Protein AF-A0A0K0D6Q8-F1 (afdb_monomer)

Structure (mmCIF, N/CA/C/O backbone):
data_AF-A0A0K0D6Q8-F1
#
_entry.id   AF-A0A0K0D6Q8-F1
#
loop_
_atom_site.group_PDB
_atom_site.id
_atom_site.type_symbol
_atom_site.label_a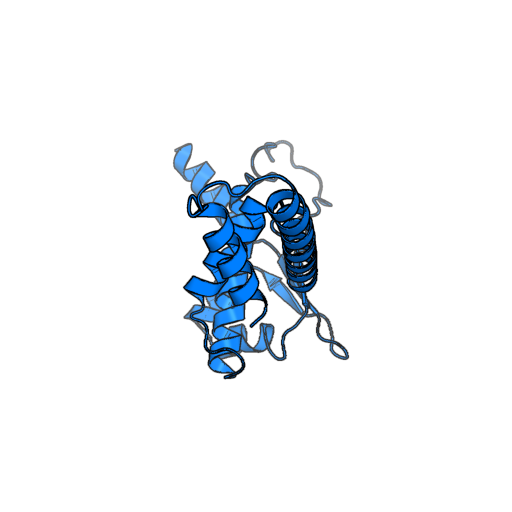tom_id
_atom_site.label_alt_id
_atom_site.label_comp_id
_atom_site.label_asym_id
_atom_site.label_entity_id
_atom_site.label_seq_id
_atom_site.pdbx_PDB_ins_code
_atom_site.Cartn_x
_atom_site.Cartn_y
_atom_site.Cartn_z
_atom_site.occupancy
_atom_site.B_iso_or_equiv
_atom_site.auth_seq_id
_atom_site.auth_comp_id
_atom_site.auth_asym_id
_atom_site.auth_atom_id
_atom_site.pdbx_PDB_model_num
ATOM 1 N N . MET A 1 1 ? 25.517 21.368 -3.809 1.00 58.38 1 MET A N 1
ATOM 2 C CA . MET A 1 1 ? 26.027 20.006 -4.093 1.00 58.38 1 MET A CA 1
ATOM 3 C C . MET A 1 1 ? 25.440 18.955 -3.154 1.00 58.38 1 MET A C 1
ATOM 5 O O . MET A 1 1 ? 24.816 18.036 -3.658 1.00 58.38 1 MET A O 1
ATOM 9 N N . LEU A 1 2 ? 25.536 19.117 -1.826 1.00 55.34 2 LEU A N 1
ATOM 10 C CA . LEU A 1 2 ? 25.027 18.148 -0.837 1.00 55.34 2 LEU A CA 1
ATOM 11 C C . LEU A 1 2 ? 23.535 17.788 -1.015 1.00 55.34 2 LEU A C 1
ATOM 13 O O . LEU A 1 2 ? 23.192 16.614 -1.070 1.00 55.34 2 LEU A O 1
ATOM 17 N N . MET A 1 3 ? 22.665 18.785 -1.216 1.00 50.84 3 MET A N 1
ATOM 18 C CA . MET A 1 3 ? 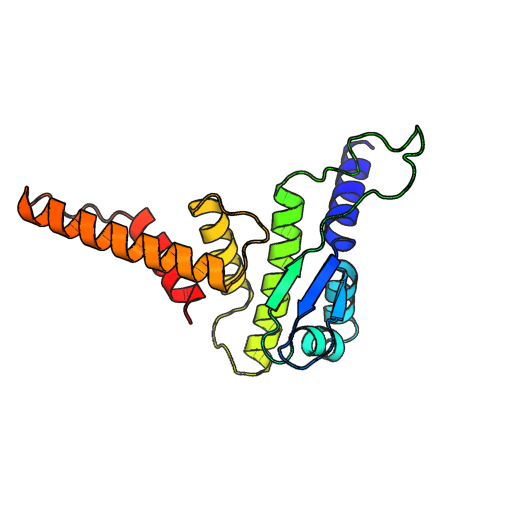21.232 18.555 -1.477 1.00 50.84 3 MET A CA 1
ATOM 19 C C . MET A 1 3 ? 20.970 17.735 -2.748 1.00 50.84 3 MET A C 1
ATOM 21 O O . MET A 1 3 ? 20.025 16.957 -2.788 1.00 50.84 3 MET A O 1
ATOM 25 N N . GLY A 1 4 ? 21.819 17.877 -3.771 1.00 51.31 4 GLY A N 1
ATOM 26 C CA . GLY A 1 4 ? 21.722 17.088 -4.999 1.00 51.31 4 GLY A CA 1
ATOM 27 C C . GLY A 1 4 ? 22.106 15.627 -4.770 1.00 51.31 4 GLY A C 1
ATOM 28 O O . GLY A 1 4 ? 21.408 14.739 -5.235 1.00 51.31 4 GLY A O 1
ATOM 29 N N . VAL A 1 5 ? 23.158 15.371 -3.987 1.00 59.53 5 VAL A N 1
ATOM 30 C CA . VAL A 1 5 ? 23.586 14.006 -3.632 1.00 59.53 5 VAL A CA 1
ATOM 31 C C . VAL A 1 5 ? 22.531 13.305 -2.772 1.00 59.53 5 VAL A C 1
ATOM 33 O O . VAL A 1 5 ? 22.208 12.151 -3.031 1.00 59.53 5 VAL A O 1
ATOM 36 N N . ILE A 1 6 ? 21.927 14.015 -1.814 1.00 59.38 6 ILE A N 1
ATOM 37 C CA . ILE A 1 6 ? 20.834 13.480 -0.985 1.00 59.38 6 ILE A CA 1
ATOM 38 C C . ILE A 1 6 ? 19.599 13.181 -1.849 1.00 59.38 6 ILE A C 1
ATOM 40 O O . ILE A 1 6 ? 19.010 12.107 -1.729 1.00 59.38 6 ILE A O 1
ATOM 44 N N . ALA A 1 7 ? 19.222 14.088 -2.757 1.00 61.94 7 ALA A N 1
ATOM 45 C CA . ALA A 1 7 ? 18.091 13.878 -3.662 1.00 61.94 7 ALA A CA 1
ATOM 46 C C . ALA A 1 7 ? 18.319 12.687 -4.612 1.00 61.94 7 ALA A C 1
ATOM 48 O O . ALA A 1 7 ? 17.421 11.872 -4.806 1.00 61.94 7 ALA A O 1
ATOM 49 N N . VAL A 1 8 ? 19.527 12.539 -5.162 1.00 68.31 8 VAL A N 1
ATOM 50 C CA . VAL A 1 8 ? 19.881 11.401 -6.024 1.00 68.31 8 VAL A CA 1
ATOM 51 C C . VAL A 1 8 ? 19.899 10.095 -5.227 1.00 68.31 8 VAL A C 1
ATOM 53 O O . VAL A 1 8 ? 19.274 9.130 -5.654 1.00 68.31 8 VAL A O 1
ATOM 56 N N . GLY A 1 9 ? 20.527 10.068 -4.047 1.00 66.56 9 GLY A N 1
ATOM 57 C CA . GLY A 1 9 ? 20.593 8.876 -3.193 1.00 66.56 9 GLY A CA 1
ATOM 58 C C . GLY A 1 9 ? 19.212 8.381 -2.758 1.00 66.56 9 GLY A C 1
ATOM 59 O O . GLY A 1 9 ? 18.889 7.207 -2.914 1.00 66.56 9 GLY A O 1
ATOM 60 N N . THR A 1 10 ? 18.350 9.294 -2.305 1.00 71.75 10 THR A N 1
ATOM 61 C CA . THR A 1 10 ? 16.960 8.977 -1.925 1.00 71.75 10 THR A CA 1
ATOM 62 C C . THR A 1 10 ? 16.119 8.505 -3.109 1.00 71.75 10 THR A C 1
ATOM 64 O O . THR A 1 10 ? 15.350 7.556 -2.969 1.00 71.75 10 THR A O 1
ATOM 67 N N . THR A 1 11 ? 16.303 9.098 -4.292 1.00 74.94 11 THR A N 1
ATOM 68 C CA . THR A 1 11 ? 15.626 8.653 -5.521 1.00 74.94 11 THR A CA 1
ATOM 69 C C . THR A 1 11 ? 16.080 7.250 -5.927 1.00 74.94 11 THR A C 1
ATOM 71 O O . THR A 1 11 ? 15.239 6.404 -6.221 1.00 74.94 11 THR A O 1
ATOM 74 N N . CYS A 1 12 ? 17.383 6.959 -5.881 1.00 77.31 12 CYS A N 1
ATOM 75 C CA . CYS A 1 12 ? 17.910 5.619 -6.146 1.00 77.31 12 CYS A CA 1
ATOM 76 C C . CYS A 1 12 ? 17.372 4.586 -5.147 1.00 77.31 12 CYS A C 1
ATOM 78 O O . CYS A 1 12 ? 16.959 3.507 -5.564 1.00 77.31 12 CYS A O 1
ATOM 80 N N . HIS A 1 13 ? 17.301 4.927 -3.855 1.00 77.56 13 HIS A N 1
ATOM 81 C CA . HIS A 1 13 ? 16.746 4.043 -2.825 1.00 77.56 13 HIS A CA 1
ATOM 82 C C . HIS A 1 13 ? 15.272 3.697 -3.096 1.00 77.56 13 HIS A C 1
ATOM 84 O O . HIS A 1 13 ? 14.872 2.539 -2.983 1.00 77.56 13 HIS A O 1
ATOM 90 N N . ILE A 1 14 ? 14.470 4.681 -3.523 1.00 80.94 14 ILE A N 1
ATOM 91 C CA . ILE A 1 14 ? 13.065 4.469 -3.901 1.00 80.94 14 ILE A CA 1
ATOM 92 C C . ILE A 1 14 ? 12.967 3.584 -5.148 1.00 80.94 14 ILE A C 1
ATOM 94 O O . ILE A 1 14 ? 12.234 2.598 -5.148 1.00 80.94 14 ILE A O 1
ATOM 98 N N . LEU A 1 15 ? 13.687 3.931 -6.219 1.00 83.44 15 LEU A N 1
ATOM 99 C CA . LEU A 1 15 ? 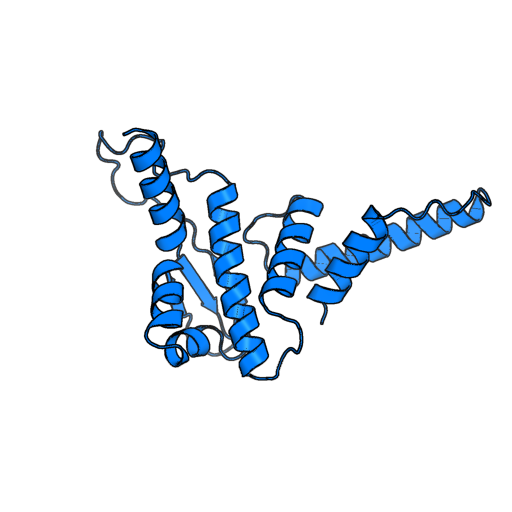13.532 3.285 -7.524 1.00 83.44 15 LEU A CA 1
ATOM 100 C C . LEU A 1 15 ? 14.128 1.877 -7.566 1.00 83.44 15 LEU A C 1
ATOM 102 O O . LEU A 1 15 ? 13.565 1.005 -8.223 1.00 83.44 15 LEU A O 1
ATOM 106 N N . HIS A 1 16 ? 15.235 1.624 -6.871 1.00 83.88 16 HIS A N 1
ATOM 107 C CA . HIS A 1 16 ? 15.837 0.293 -6.843 1.00 83.88 16 HIS A CA 1
ATOM 108 C C . HIS A 1 16 ? 15.157 -0.655 -5.853 1.0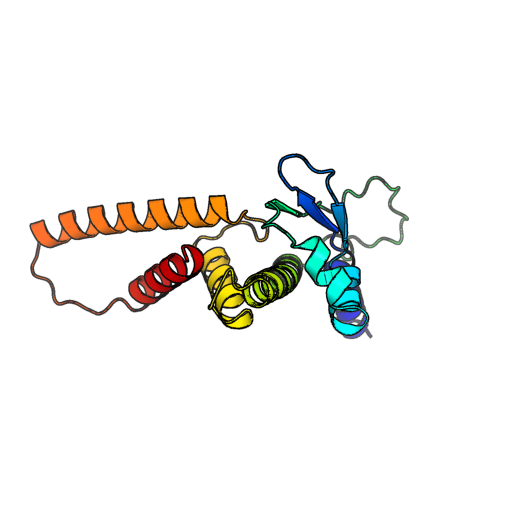0 83.88 16 HIS A C 1
ATOM 110 O O . HIS A 1 16 ? 15.505 -1.836 -5.811 1.00 83.88 16 HIS A O 1
ATOM 116 N N . ARG A 1 17 ? 14.183 -0.177 -5.067 1.00 84.38 17 ARG A N 1
ATOM 117 C CA . ARG A 1 17 ? 13.449 -1.027 -4.133 1.00 84.38 17 ARG A CA 1
ATOM 118 C C . ARG A 1 17 ? 12.786 -2.175 -4.884 1.00 84.38 17 ARG A C 1
ATOM 120 O O . ARG A 1 17 ? 12.087 -1.954 -5.873 1.00 84.38 17 ARG A O 1
ATOM 127 N N . GLN A 1 18 ? 13.008 -3.395 -4.410 1.00 85.25 18 GLN A N 1
ATOM 128 C CA . GLN A 1 18 ? 12.463 -4.592 -5.033 1.00 85.25 18 GLN A CA 1
ATOM 129 C C . GLN A 1 18 ? 11.094 -4.945 -4.453 1.00 85.25 18 GLN A C 1
ATOM 131 O O . GLN A 1 18 ? 10.878 -4.938 -3.238 1.00 85.25 18 GLN A O 1
ATOM 136 N N . VAL A 1 19 ? 10.177 -5.279 -5.352 1.00 85.25 19 VAL A N 1
ATOM 137 C CA . VAL A 1 19 ? 8.808 -5.692 -5.068 1.00 85.25 19 VAL A CA 1
ATOM 138 C C . VAL A 1 19 ? 8.606 -7.062 -5.688 1.00 85.25 19 VAL A C 1
ATOM 140 O O . VAL A 1 19 ? 8.892 -7.279 -6.866 1.00 85.25 19 VAL A O 1
ATOM 143 N N . MET A 1 20 ? 8.099 -7.985 -4.886 1.00 85.62 20 MET A N 1
ATOM 144 C C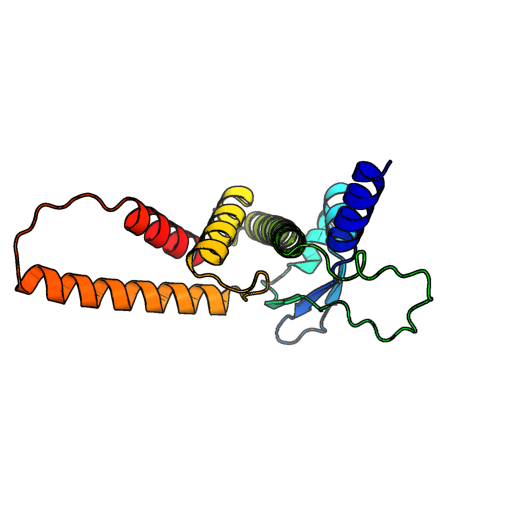A . MET A 1 20 ? 7.725 -9.320 -5.312 1.00 85.62 20 MET A CA 1
ATOM 145 C C . MET A 1 20 ? 6.205 -9.439 -5.307 1.00 85.62 20 MET A C 1
ATOM 147 O O . MET A 1 20 ? 5.559 -9.152 -4.299 1.00 85.62 20 MET A O 1
ATOM 151 N N . ALA A 1 21 ? 5.651 -9.871 -6.433 1.00 84.69 21 ALA A N 1
ATOM 152 C CA . ALA A 1 21 ? 4.263 -10.273 -6.571 1.00 84.69 21 ALA A CA 1
ATOM 153 C C . ALA A 1 21 ? 4.178 -11.798 -6.466 1.00 84.69 21 ALA A C 1
ATOM 155 O O . ALA A 1 21 ? 4.832 -12.519 -7.224 1.00 84.69 21 ALA A O 1
ATOM 156 N N . THR A 1 22 ? 3.379 -12.278 -5.515 1.00 83.00 22 THR A N 1
ATOM 157 C CA . THR A 1 22 ? 3.123 -13.706 -5.305 1.00 83.00 22 THR A CA 1
ATOM 158 C C . THR A 1 22 ? 1.653 -14.013 -5.584 1.00 83.00 22 THR A C 1
ATOM 160 O O . THR A 1 22 ? 0.754 -13.436 -4.973 1.00 83.00 22 THR A O 1
ATOM 163 N N . THR A 1 23 ? 1.392 -14.892 -6.549 1.00 79.81 23 THR A N 1
ATOM 164 C CA . THR A 1 23 ? 0.044 -15.352 -6.909 1.00 79.81 23 THR A CA 1
ATOM 165 C C . THR A 1 23 ? -0.089 -16.824 -6.551 1.00 79.81 23 THR A C 1
ATOM 167 O O . THR A 1 23 ? 0.774 -17.633 -6.886 1.00 79.81 23 THR A O 1
ATOM 170 N N . TYR A 1 24 ? -1.179 -17.196 -5.878 1.00 71.31 24 TYR A N 1
ATOM 171 C CA . TYR A 1 24 ? -1.426 -18.591 -5.521 1.00 71.31 24 TYR A CA 1
ATOM 172 C C . TYR A 1 24 ? -1.477 -19.473 -6.778 1.00 71.31 24 TYR A C 1
ATOM 174 O O . TYR A 1 24 ? -2.350 -19.302 -7.626 1.00 71.31 24 TYR A O 1
ATOM 182 N N . GLY A 1 25 ? -0.541 -20.420 -6.879 1.00 67.19 25 GLY A N 1
ATOM 183 C CA . GLY A 1 25 ? -0.443 -21.361 -8.000 1.00 67.19 25 GLY A CA 1
ATOM 184 C C . GLY A 1 25 ? 0.403 -20.890 -9.190 1.00 67.19 25 GLY A C 1
ATOM 185 O O . GLY A 1 25 ? 0.520 -21.638 -10.157 1.00 67.19 25 GLY A O 1
ATOM 186 N N . GLU A 1 26 ? 1.019 -19.706 -9.129 1.00 74.56 26 GLU A N 1
ATOM 187 C CA . GLU A 1 26 ? 1.955 -19.202 -10.144 1.00 74.56 26 GLU A CA 1
ATOM 188 C C . GLU A 1 26 ? 3.358 -18.962 -9.555 1.00 74.56 26 GLU A C 1
ATOM 190 O O . GLU A 1 26 ? 3.558 -18.948 -8.341 1.00 74.56 26 GLU A O 1
ATOM 195 N N . SER A 1 27 ? 4.357 -18.791 -10.426 1.00 73.31 27 SER A N 1
ATOM 196 C CA . SER A 1 27 ? 5.718 -18.424 -10.027 1.00 73.31 27 SER A CA 1
ATOM 197 C C . SER A 1 27 ? 5.783 -16.982 -9.521 1.00 73.31 27 SER A C 1
ATOM 199 O O . SER A 1 27 ? 5.226 -16.084 -10.152 1.00 73.31 27 SER A O 1
ATOM 201 N N . ASN A 1 28 ? 6.542 -16.747 -8.450 1.00 80.88 28 ASN A N 1
ATOM 202 C CA . ASN A 1 28 ? 6.797 -15.406 -7.925 1.00 80.88 28 ASN A CA 1
ATOM 203 C C . ASN A 1 28 ? 7.504 -14.533 -8.971 1.00 80.88 28 ASN A C 1
ATOM 205 O O . ASN A 1 28 ? 8.498 -14.954 -9.566 1.00 80.88 28 ASN A O 1
ATOM 209 N N . VAL A 1 29 ? 7.023 -13.304 -9.160 1.00 84.19 29 VAL A N 1
ATOM 210 C CA . VAL A 1 29 ? 7.635 -12.330 -10.073 1.00 84.19 29 VAL A CA 1
ATOM 211 C C . VAL A 1 29 ? 8.241 -11.200 -9.254 1.00 84.19 29 VAL A C 1
ATOM 213 O O . VAL A 1 29 ? 7.550 -10.565 -8.459 1.00 84.19 29 VAL A O 1
ATOM 216 N N . THR A 1 30 ? 9.529 -10.930 -9.453 1.00 85.94 30 THR A N 1
ATOM 217 C CA . THR A 1 30 ? 10.256 -9.837 -8.798 1.00 85.94 30 THR A CA 1
ATOM 218 C C . THR A 1 30 ? 10.568 -8.725 -9.796 1.00 85.94 30 THR A C 1
ATOM 220 O O . THR A 1 30 ? 10.914 -8.970 -10.950 1.00 85.94 30 THR A O 1
ATOM 223 N N . THR A 1 31 ? 10.422 -7.478 -9.363 1.00 87.81 31 THR A N 1
ATOM 224 C CA . THR A 1 31 ? 10.743 -6.285 -10.158 1.00 87.81 31 THR A CA 1
ATOM 225 C C . THR A 1 31 ? 11.165 -5.141 -9.238 1.00 87.81 31 THR A C 1
ATOM 227 O O . THR A 1 31 ? 10.994 -5.226 -8.024 1.00 87.81 31 THR A O 1
ATOM 230 N N . SER A 1 32 ? 11.709 -4.060 -9.794 1.00 89.06 32 SER A N 1
ATOM 231 C CA . SER A 1 32 ? 11.985 -2.837 -9.033 1.00 89.06 32 SER A CA 1
ATOM 232 C C . SER A 1 32 ? 10.847 -1.820 -9.169 1.00 89.06 32 SER A C 1
ATOM 234 O O . SER A 1 32 ? 10.143 -1.791 -10.184 1.00 89.06 32 SER A O 1
ATOM 236 N N . VAL A 1 33 ? 10.686 -0.944 -8.174 1.00 87.06 33 VAL A N 1
ATOM 237 C CA . VAL A 1 33 ? 9.726 0.175 -8.225 1.00 87.06 33 VAL A CA 1
ATOM 238 C C . VAL A 1 33 ? 9.986 1.064 -9.441 1.00 87.06 33 VAL A C 1
ATOM 240 O O . VAL A 1 33 ? 9.046 1.478 -10.116 1.00 87.06 33 VAL A O 1
ATOM 243 N N . GLY A 1 34 ? 11.254 1.323 -9.764 1.00 86.88 34 GLY A N 1
ATOM 244 C CA . GLY A 1 34 ? 11.649 2.123 -10.918 1.00 86.88 34 GLY A CA 1
ATOM 245 C C . GLY A 1 34 ? 11.296 1.465 -12.245 1.00 86.88 34 GLY A C 1
ATOM 246 O O . GLY A 1 34 ? 10.779 2.138 -13.134 1.00 86.88 34 GLY A O 1
ATOM 247 N N . THR A 1 35 ? 11.493 0.150 -12.369 1.00 87.62 35 THR A N 1
ATOM 248 C CA . THR A 1 35 ? 11.075 -0.607 -13.558 1.00 87.62 35 THR A CA 1
ATOM 249 C C . THR A 1 35 ? 9.558 -0.565 -13.727 1.00 87.62 35 THR A C 1
ATOM 251 O O . THR A 1 35 ? 9.086 -0.323 -14.833 1.00 87.62 35 THR A O 1
ATOM 254 N N . LEU A 1 36 ? 8.789 -0.716 -12.643 1.00 87.81 36 LEU A N 1
ATOM 255 C CA . LEU A 1 36 ? 7.327 -0.598 -12.685 1.00 87.81 36 LEU A CA 1
ATOM 256 C C . LEU A 1 36 ? 6.864 0.800 -13.106 1.00 87.81 36 LEU A C 1
ATOM 258 O O . LEU A 1 36 ? 5.961 0.930 -13.930 1.00 87.81 36 LEU A O 1
ATOM 262 N N . LEU A 1 37 ? 7.494 1.845 -12.565 1.00 87.62 37 LEU A N 1
ATOM 263 C CA . LEU A 1 37 ? 7.237 3.234 -12.946 1.00 87.62 37 LEU A CA 1
ATOM 264 C C . LEU A 1 37 ? 7.552 3.480 -14.421 1.00 87.62 37 LEU A C 1
ATOM 266 O O . LEU A 1 37 ? 6.756 4.096 -15.124 1.00 87.62 37 LEU A O 1
ATOM 270 N N . TYR A 1 38 ? 8.690 2.980 -14.899 1.00 88.19 38 TYR A N 1
ATOM 271 C CA . TYR A 1 38 ? 9.077 3.075 -16.301 1.00 88.19 38 TYR A CA 1
ATOM 272 C C . TYR A 1 38 ? 8.080 2.345 -17.206 1.00 88.19 38 TYR A C 1
ATOM 274 O O . TYR A 1 38 ? 7.582 2.927 -18.172 1.00 88.19 38 TYR A O 1
ATOM 282 N N . ASP A 1 39 ? 7.724 1.105 -16.861 1.00 88.88 39 ASP A N 1
ATOM 283 C CA . ASP A 1 39 ? 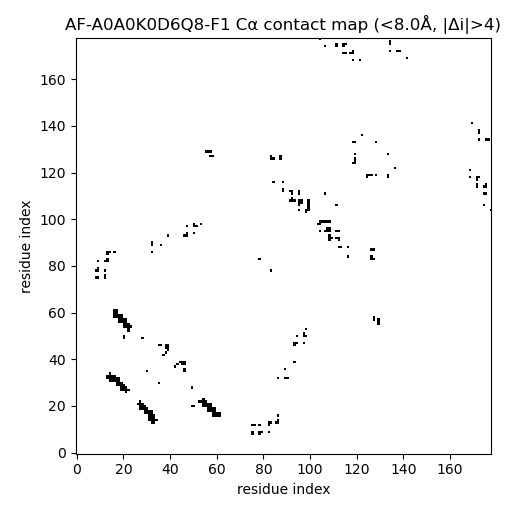6.745 0.309 -17.597 1.00 88.88 39 ASP A CA 1
ATOM 284 C C . ASP A 1 39 ? 5.374 0.992 -17.605 1.00 88.88 39 ASP A C 1
ATOM 286 O O . ASP A 1 39 ? 4.705 0.991 -18.630 1.00 88.88 39 ASP A O 1
ATOM 290 N N . ARG A 1 40 ? 4.961 1.668 -16.529 1.00 86.56 40 ARG A N 1
ATOM 291 C CA . ARG A 1 40 ? 3.715 2.449 -16.522 1.00 86.56 40 ARG A CA 1
ATOM 292 C C . ARG A 1 40 ? 3.677 3.505 -17.636 1.00 86.56 40 ARG A C 1
ATOM 294 O O . ARG A 1 40 ? 2.624 3.711 -18.235 1.00 86.56 40 ARG A O 1
ATOM 301 N N . PHE A 1 41 ? 4.793 4.176 -17.924 1.00 86.75 41 PHE A N 1
ATOM 302 C CA . PHE A 1 41 ? 4.853 5.204 -18.971 1.00 86.75 41 PHE A CA 1
ATOM 303 C C . PHE A 1 41 ? 5.103 4.626 -20.366 1.00 86.75 41 PHE A C 1
ATOM 305 O O . PHE A 1 41 ? 4.523 5.105 -21.336 1.00 86.75 41 PHE A O 1
ATOM 312 N N . MET A 1 42 ? 5.950 3.603 -20.469 1.00 88.81 42 MET A N 1
ATOM 313 C CA . MET A 1 42 ? 6.436 3.090 -21.754 1.00 88.81 42 MET A CA 1
ATOM 314 C C . MET A 1 42 ? 5.660 1.868 -22.253 1.00 88.81 42 MET A C 1
ATOM 316 O O . MET A 1 42 ? 5.553 1.648 -23.457 1.00 88.81 42 MET A O 1
ATOM 320 N N . ASN A 1 43 ? 5.117 1.053 -21.348 1.00 86.44 43 ASN A N 1
ATOM 321 C CA . ASN A 1 43 ? 4.375 -0.165 -21.663 1.00 86.44 43 ASN A CA 1
ATOM 322 C C . ASN A 1 43 ? 3.360 -0.521 -20.561 1.00 86.44 43 ASN A C 1
ATOM 324 O O . ASN A 1 43 ? 3.553 -1.452 -19.773 1.00 86.44 43 ASN A O 1
ATOM 328 N N . GLN A 1 44 ? 2.241 0.207 -20.539 1.00 83.88 44 GLN A N 1
ATOM 329 C CA . GLN A 1 44 ? 1.190 0.060 -19.524 1.00 83.88 44 GLN A CA 1
ATOM 330 C C . GLN A 1 44 ? 0.725 -1.389 -19.334 1.00 83.88 44 GLN A C 1
ATOM 332 O O . GLN A 1 44 ? 0.499 -1.835 -18.212 1.00 83.88 44 GLN A O 1
ATOM 337 N N . GLN A 1 45 ? 0.628 -2.167 -20.416 1.00 83.94 45 GLN A N 1
ATOM 338 C CA . GLN A 1 45 ? 0.208 -3.566 -20.327 1.00 83.94 45 GLN A CA 1
ATOM 339 C C . GLN A 1 45 ? 1.167 -4.415 -19.490 1.00 83.94 45 GLN A C 1
ATOM 341 O O . GLN A 1 45 ? 0.717 -5.313 -18.780 1.00 83.94 45 GLN A O 1
ATOM 346 N N . ARG A 1 46 ? 2.477 -4.158 -19.572 1.00 82.69 46 ARG A N 1
ATOM 347 C CA . ARG A 1 46 ? 3.481 -4.883 -18.788 1.00 82.69 46 ARG A CA 1
ATOM 348 C C . ARG A 1 46 ? 3.357 -4.555 -17.302 1.00 82.69 46 ARG A C 1
ATOM 350 O O . ARG A 1 46 ? 3.316 -5.483 -16.499 1.00 82.69 46 ARG A O 1
ATOM 357 N N . ALA A 1 47 ? 3.197 -3.275 -16.962 1.00 83.69 47 ALA A N 1
ATOM 358 C CA . ALA A 1 47 ? 2.957 -2.851 -15.584 1.00 83.69 47 ALA A CA 1
ATOM 359 C C . ALA A 1 47 ? 1.684 -3.495 -15.008 1.00 83.69 47 ALA A C 1
ATOM 361 O O . ALA A 1 47 ? 1.698 -4.011 -13.896 1.00 83.69 47 ALA A O 1
ATOM 362 N N . HIS A 1 48 ? 0.594 -3.555 -15.781 1.00 84.31 48 HIS A N 1
ATOM 363 C CA . HIS A 1 48 ? -0.657 -4.161 -15.309 1.00 84.31 48 HIS A CA 1
ATOM 364 C C . HIS A 1 48 ? -0.563 -5.677 -15.134 1.00 84.31 48 HIS A C 1
ATOM 366 O O . HIS A 1 48 ? -1.142 -6.212 -14.193 1.00 84.31 48 HIS A O 1
ATOM 372 N N . ARG A 1 49 ? 0.182 -6.382 -15.999 1.00 85.44 49 ARG A N 1
ATOM 373 C CA . ARG A 1 49 ? 0.380 -7.835 -15.854 1.00 85.44 49 ARG A CA 1
ATOM 374 C C . ARG A 1 49 ? 1.038 -8.200 -14.529 1.00 85.44 49 ARG A C 1
ATOM 376 O O . ARG A 1 49 ? 0.702 -9.245 -13.988 1.00 85.44 49 ARG A O 1
ATOM 383 N N . PHE A 1 50 ? 1.922 -7.351 -14.007 1.00 84.88 50 PHE A N 1
ATOM 384 C CA . PHE A 1 50 ? 2.557 -7.574 -12.709 1.00 84.88 50 PHE A CA 1
ATOM 385 C C . PHE A 1 50 ? 1.541 -7.618 -11.555 1.00 84.88 50 PHE A C 1
ATOM 387 O O . PHE A 1 50 ? 1.711 -8.384 -10.616 1.00 84.88 50 PHE A O 1
ATOM 394 N N . PHE A 1 51 ? 0.454 -6.846 -11.647 1.00 86.69 51 PHE A N 1
ATOM 395 C CA . PHE A 1 51 ? -0.602 -6.776 -10.627 1.00 86.69 51 PHE A CA 1
ATOM 396 C C . PHE A 1 51 ? -1.829 -7.640 -10.945 1.00 86.69 51 PHE A C 1
ATOM 398 O O . PHE A 1 51 ? -2.859 -7.548 -10.263 1.00 86.69 51 PHE A O 1
ATOM 405 N N . LYS A 1 52 ? -1.738 -8.472 -11.984 1.00 83.44 52 LYS A N 1
ATOM 406 C CA . LYS A 1 52 ? -2.842 -9.313 -12.433 1.00 83.44 52 LYS A CA 1
ATOM 407 C C . LYS A 1 52 ? -3.257 -10.267 -11.319 1.00 83.44 52 LYS A C 1
ATOM 409 O O . LYS A 1 52 ? -2.420 -10.844 -10.639 1.00 83.44 52 LYS A O 1
ATOM 414 N N . ASN A 1 53 ? -4.563 -10.473 -11.165 1.00 81.69 53 ASN A N 1
ATOM 415 C CA . ASN A 1 53 ? -5.133 -11.423 -10.203 1.00 81.69 53 ASN A CA 1
ATOM 416 C C . ASN A 1 53 ? -4.953 -11.087 -8.711 1.00 81.69 53 ASN A C 1
ATOM 418 O O . ASN A 1 53 ? -5.230 -11.955 -7.892 1.00 81.69 53 ASN A O 1
ATOM 422 N N . ARG A 1 54 ? -4.630 -9.837 -8.340 1.00 79.81 54 ARG A N 1
ATOM 423 C CA . ARG A 1 54 ? -4.406 -9.426 -6.934 1.00 79.81 54 ARG A CA 1
ATOM 424 C C . ARG A 1 54 ? -3.309 -10.266 -6.263 1.00 79.81 54 ARG A C 1
ATOM 426 O O . ARG A 1 54 ? -3.600 -11.015 -5.331 1.00 79.81 54 ARG A O 1
ATOM 433 N N . PRO A 1 55 ? -2.060 -10.159 -6.737 1.00 82.69 55 PRO A N 1
ATOM 434 C CA . PRO A 1 55 ? -0.965 -10.847 -6.083 1.00 82.69 55 PRO A CA 1
ATOM 435 C C . PRO A 1 55 ? -0.768 -10.285 -4.674 1.00 82.69 55 PRO A C 1
ATOM 437 O O . PRO A 1 55 ? -0.971 -9.092 -4.430 1.00 82.69 55 PRO A O 1
ATOM 440 N N . LEU A 1 56 ? -0.326 -11.139 -3.759 1.00 83.31 56 LEU A N 1
ATOM 441 C CA . LEU A 1 56 ? 0.195 -10.698 -2.479 1.00 83.31 56 LEU A CA 1
ATOM 442 C C . LEU A 1 56 ? 1.555 -10.037 -2.734 1.00 83.31 56 LEU A C 1
ATOM 444 O O . LEU A 1 56 ? 2.484 -10.661 -3.260 1.00 83.31 56 LEU A O 1
ATOM 448 N N . LEU A 1 57 ? 1.636 -8.750 -2.403 1.00 83.62 57 LEU A N 1
ATOM 449 C CA . LEU A 1 57 ? 2.832 -7.936 -2.575 1.00 83.62 57 LEU A CA 1
ATOM 450 C C . LEU A 1 57 ? 3.710 -8.043 -1.330 1.00 83.62 57 LEU A C 1
ATOM 452 O O . LEU A 1 57 ? 3.253 -7.790 -0.217 1.00 83.62 57 LEU A O 1
ATOM 456 N N . SER A 1 58 ? 4.981 -8.361 -1.537 1.00 83.00 58 SER A N 1
ATOM 457 C CA . SER A 1 58 ? 6.008 -8.338 -0.495 1.00 83.00 58 SER A CA 1
ATOM 458 C C . SER A 1 58 ? 7.208 -7.537 -0.975 1.00 83.00 58 SER A C 1
ATOM 460 O O . SER A 1 58 ? 7.587 -7.616 -2.145 1.00 83.00 58 SER A O 1
ATOM 462 N N . PHE A 1 59 ? 7.810 -6.764 -0.080 1.00 78.44 59 PHE A N 1
ATOM 463 C CA . PHE A 1 59 ? 8.968 -5.938 -0.394 1.00 78.44 59 PHE A CA 1
ATOM 464 C C . PHE A 1 59 ? 10.225 -6.633 0.101 1.00 78.44 59 PHE A C 1
ATOM 466 O O . PHE A 1 59 ? 10.306 -7.027 1.263 1.00 78.44 59 PHE A O 1
ATOM 473 N N . ILE A 1 60 ? 11.208 -6.776 -0.782 1.00 73.69 60 ILE A N 1
ATOM 474 C CA . ILE A 1 60 ? 12.491 -7.370 -0.422 1.00 73.69 60 ILE A CA 1
ATOM 475 C C . ILE A 1 60 ? 13.346 -6.245 0.161 1.00 73.69 60 ILE A C 1
ATOM 477 O O . ILE A 1 60 ? 13.550 -5.206 -0.476 1.00 73.69 60 ILE A O 1
ATOM 481 N N . ALA A 1 61 ? 13.793 -6.421 1.404 1.00 57.75 61 ALA A N 1
ATOM 482 C CA . ALA A 1 61 ? 14.765 -5.520 2.002 1.00 57.75 61 ALA A CA 1
ATOM 483 C C . ALA A 1 61 ? 16.071 -5.602 1.204 1.00 57.75 61 ALA A C 1
ATOM 485 O O . ALA A 1 61 ? 16.481 -6.690 0.806 1.00 57.75 61 ALA A O 1
ATOM 486 N N . PHE A 1 62 ? 16.726 -4.464 0.978 1.00 53.16 62 PHE A N 1
ATOM 487 C CA . PHE A 1 62 ? 18.088 -4.454 0.457 1.00 53.16 62 PHE A CA 1
ATOM 488 C C . PHE A 1 62 ? 18.988 -5.234 1.429 1.00 53.16 62 PHE A C 1
ATOM 490 O O . PHE A 1 62 ? 19.350 -4.721 2.486 1.00 53.16 62 PHE A O 1
ATOM 497 N N . SER A 1 63 ? 19.309 -6.491 1.114 1.00 39.09 63 SER A N 1
ATOM 498 C CA . SER A 1 63 ? 20.355 -7.232 1.813 1.00 39.09 63 SER A CA 1
ATOM 499 C C . SER A 1 63 ? 21.691 -6.819 1.208 1.00 39.09 63 SER A C 1
ATOM 501 O O . SER A 1 63 ? 22.011 -7.185 0.075 1.00 39.09 63 SER A O 1
ATOM 503 N N . SER A 1 64 ? 22.464 -6.038 1.957 1.00 40.34 64 SER A N 1
ATOM 504 C CA . SER A 1 64 ? 23.877 -5.801 1.668 1.00 40.34 64 SER A CA 1
ATOM 505 C C . SER A 1 64 ? 24.669 -7.080 1.966 1.00 40.34 64 SER A C 1
ATOM 507 O O . SER A 1 64 ? 25.293 -7.214 3.011 1.00 40.34 64 SER A O 1
ATOM 509 N N . ASP A 1 65 ? 24.613 -8.050 1.052 1.00 38.22 65 ASP A N 1
ATOM 510 C CA . ASP A 1 65 ? 25.531 -9.200 1.014 1.00 38.22 65 ASP A CA 1
ATOM 511 C C . ASP A 1 65 ? 26.622 -8.953 -0.042 1.00 38.22 65 ASP A C 1
ATOM 513 O O . ASP A 1 65 ? 26.914 -9.774 -0.912 1.00 38.22 65 ASP A O 1
ATOM 517 N N . GLY A 1 66 ? 27.231 -7.767 0.003 1.00 37.97 66 GLY A N 1
ATOM 518 C CA . GLY A 1 66 ? 28.265 -7.362 -0.941 1.00 37.97 66 GLY A CA 1
ATOM 519 C C . GLY A 1 66 ? 29.222 -6.366 -0.315 1.00 37.97 66 GLY A C 1
ATOM 520 O O . GLY A 1 66 ? 28.943 -5.179 -0.324 1.00 37.97 66 GLY A O 1
ATOM 521 N N . LYS A 1 67 ? 30.332 -6.887 0.229 1.00 41.38 67 LYS A N 1
ATOM 522 C CA . LYS A 1 67 ? 31.571 -6.194 0.638 1.00 41.38 67 LYS A CA 1
ATOM 523 C C . LYS A 1 67 ? 31.512 -4.667 0.487 1.00 41.38 67 LYS A C 1
ATOM 525 O O . LYS A 1 67 ? 31.820 -4.153 -0.586 1.00 41.38 67 LYS A O 1
ATOM 530 N N . SER A 1 68 ? 31.191 -3.986 1.587 1.00 40.28 68 SER A N 1
ATOM 531 C CA . SER A 1 68 ? 31.257 -2.530 1.717 1.00 40.28 68 SER A CA 1
ATOM 532 C C . SER A 1 68 ? 32.609 -2.034 1.216 1.00 40.28 68 SER A C 1
ATOM 534 O O . SER A 1 68 ? 33.654 -2.333 1.812 1.00 40.28 68 SER A O 1
ATOM 536 N N . ALA A 1 69 ? 32.611 -1.297 0.112 1.00 46.28 69 ALA A N 1
ATOM 537 C CA . ALA A 1 69 ? 33.787 -0.540 -0.243 1.00 46.28 69 ALA A CA 1
ATOM 538 C C . ALA A 1 69 ? 33.926 0.568 0.810 1.00 46.28 69 ALA A C 1
ATOM 540 O O . ALA A 1 69 ? 32.950 1.183 1.202 1.00 46.28 69 ALA A O 1
ATOM 541 N N . TRP A 1 70 ? 35.131 0.851 1.292 1.00 43.25 70 TRP A N 1
ATOM 542 C CA . TRP A 1 70 ? 35.422 1.917 2.272 1.00 43.25 70 TRP A CA 1
ATOM 543 C C . TRP A 1 70 ? 34.977 3.354 1.891 1.00 43.25 70 TRP A C 1
ATOM 545 O O . TRP A 1 70 ? 35.184 4.280 2.672 1.00 43.25 70 TRP A O 1
ATOM 555 N N . TRP A 1 71 ? 34.374 3.556 0.713 1.00 45.91 71 TRP A N 1
ATOM 556 C CA . TRP A 1 71 ? 33.694 4.789 0.285 1.00 45.91 71 TRP A CA 1
ATOM 557 C C . TRP A 1 71 ? 32.160 4.665 0.213 1.00 45.91 71 TRP A C 1
ATOM 559 O O . TRP A 1 71 ? 31.495 5.660 -0.080 1.00 45.91 71 TRP A O 1
ATOM 569 N N . ASP A 1 72 ? 31.591 3.500 0.533 1.00 43.12 72 ASP A N 1
ATOM 570 C CA . ASP A 1 72 ? 30.169 3.335 0.843 1.00 43.12 72 ASP A CA 1
ATOM 571 C C . ASP A 1 72 ? 29.921 3.966 2.213 1.00 43.12 72 ASP A C 1
ATOM 573 O O . ASP A 1 72 ? 29.915 3.318 3.256 1.00 43.12 72 ASP A O 1
ATOM 577 N N . GLY A 1 73 ? 29.816 5.294 2.220 1.00 41.53 73 GLY A N 1
ATOM 578 C CA . GLY A 1 73 ? 29.413 6.030 3.402 1.00 41.53 73 GLY A CA 1
ATOM 579 C C . GLY A 1 73 ? 28.053 5.522 3.873 1.00 41.53 73 GLY A C 1
ATOM 580 O O . GLY A 1 73 ? 27.096 5.509 3.096 1.00 41.53 73 GLY A O 1
ATOM 581 N N . ASP A 1 74 ? 27.973 5.192 5.163 1.00 41.16 74 ASP A N 1
ATOM 582 C CA . ASP A 1 74 ? 26.815 4.703 5.937 1.00 41.16 74 ASP A CA 1
ATOM 583 C C . ASP A 1 74 ? 25.504 5.529 5.812 1.00 41.16 74 ASP A C 1
ATOM 585 O O . ASP A 1 74 ? 24.513 5.255 6.488 1.00 41.16 74 ASP A O 1
ATOM 589 N N . PHE A 1 75 ? 25.467 6.547 4.950 1.00 38.06 75 PHE A N 1
ATOM 590 C CA . PHE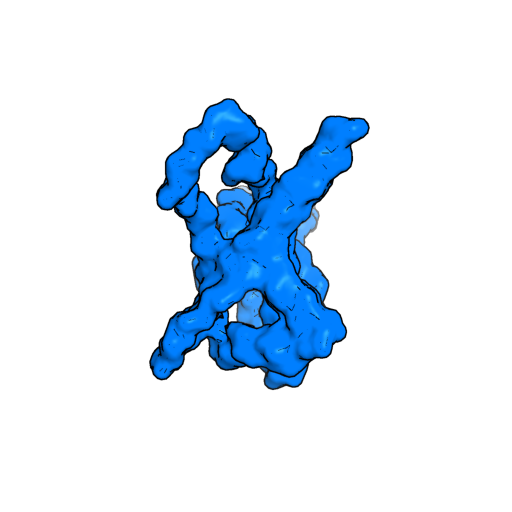 A 1 75 ? 24.308 7.382 4.637 1.00 38.06 75 PHE A CA 1
ATOM 591 C C . PHE A 1 75 ? 23.525 6.949 3.386 1.00 38.06 75 PHE A C 1
ATOM 593 O O . PHE A 1 75 ? 22.399 7.414 3.214 1.00 38.06 75 PHE A O 1
ATOM 600 N N . VAL A 1 76 ? 24.083 6.111 2.502 1.00 46.03 76 VAL A N 1
ATOM 601 C CA . VAL A 1 76 ? 23.422 5.744 1.228 1.00 46.03 76 VAL A CA 1
ATOM 602 C C . VAL A 1 76 ? 22.522 4.510 1.366 1.00 46.03 76 VAL A C 1
ATOM 604 O O . VAL A 1 76 ? 21.472 4.453 0.729 1.00 46.03 76 VAL A O 1
ATOM 607 N N . ASP A 1 77 ? 22.869 3.578 2.256 1.00 44.50 77 ASP A N 1
ATOM 608 C CA . ASP A 1 77 ? 22.164 2.291 2.383 1.00 44.50 77 ASP A CA 1
ATOM 609 C C . ASP A 1 77 ? 20.977 2.307 3.354 1.00 44.50 77 ASP A C 1
ATOM 611 O O . ASP A 1 77 ? 20.102 1.444 3.291 1.00 44.50 77 ASP A O 1
ATOM 615 N N . LYS A 1 78 ? 20.897 3.303 4.241 1.00 53.97 78 LYS A N 1
ATOM 616 C CA . LYS A 1 78 ? 19.743 3.506 5.127 1.00 53.97 78 LYS A CA 1
ATOM 617 C C . LYS A 1 78 ? 18.983 4.733 4.665 1.00 53.97 78 LYS A C 1
ATOM 619 O O . LYS A 1 78 ? 19.106 5.813 5.245 1.00 53.97 78 LYS A O 1
ATOM 624 N N . GLY A 1 79 ? 18.211 4.567 3.591 1.00 58.00 79 GLY A N 1
ATOM 625 C CA . GLY A 1 79 ? 17.263 5.587 3.170 1.00 58.00 79 GLY A CA 1
ATOM 626 C C . GLY A 1 79 ? 16.394 6.018 4.362 1.00 58.00 79 GLY A C 1
ATOM 627 O O . GLY A 1 79 ? 16.008 5.182 5.183 1.00 58.00 79 GLY A O 1
ATOM 628 N N . PRO A 1 80 ? 16.094 7.316 4.519 1.00 68.69 80 PRO A N 1
ATOM 629 C CA . PRO A 1 80 ? 15.215 7.768 5.591 1.00 68.69 80 PRO A CA 1
ATOM 630 C C . PRO A 1 80 ? 13.849 7.077 5.470 1.00 68.69 80 PRO A C 1
ATOM 632 O O . PRO A 1 80 ? 13.392 6.833 4.357 1.00 68.69 80 PRO A O 1
ATOM 635 N N . VAL A 1 81 ? 13.178 6.797 6.595 1.00 72.38 81 VAL A N 1
ATOM 636 C CA . VAL A 1 81 ? 11.929 5.993 6.673 1.00 72.38 81 VAL A CA 1
ATOM 637 C C . VAL A 1 81 ? 10.848 6.439 5.674 1.00 72.38 81 VAL A C 1
ATOM 639 O O . VAL A 1 81 ? 10.077 5.628 5.164 1.00 72.38 81 VAL A O 1
ATOM 642 N N . TRP A 1 82 ? 10.811 7.729 5.326 1.00 76.81 82 TRP A N 1
ATOM 643 C CA . TRP A 1 82 ? 9.879 8.249 4.327 1.00 76.81 82 TRP A CA 1
ATOM 644 C C . TRP A 1 82 ? 10.126 7.705 2.906 1.00 76.81 82 TRP A C 1
ATOM 646 O O . TRP A 1 82 ? 9.193 7.660 2.113 1.00 76.81 82 TRP A O 1
ATOM 656 N N . THR A 1 83 ? 11.344 7.275 2.562 1.00 81.81 83 THR A N 1
ATOM 657 C CA . THR A 1 83 ? 11.657 6.692 1.242 1.00 81.81 83 THR A CA 1
ATOM 658 C C . THR A 1 83 ? 10.949 5.360 1.035 1.00 81.81 83 THR A C 1
ATOM 660 O O . THR A 1 83 ? 10.392 5.133 -0.037 1.00 81.81 83 THR A O 1
ATOM 663 N N . ASP A 1 84 ? 10.872 4.530 2.075 1.00 82.94 84 ASP A N 1
ATOM 664 C CA . ASP A 1 84 ? 10.098 3.289 2.055 1.00 82.94 84 ASP A CA 1
ATOM 665 C C . ASP A 1 84 ? 8.600 3.581 1.905 1.00 82.94 84 ASP A C 1
ATOM 667 O O . ASP A 1 84 ? 7.919 2.951 1.098 1.00 82.94 84 ASP A O 1
ATOM 671 N N . MET A 1 85 ? 8.098 4.606 2.600 1.00 84.38 85 MET A N 1
ATOM 672 C CA . MET A 1 85 ? 6.719 5.078 2.442 1.00 84.38 85 MET A CA 1
ATOM 673 C C . MET A 1 85 ? 6.416 5.563 1.018 1.00 84.38 85 MET A C 1
ATOM 675 O O . MET A 1 85 ? 5.350 5.268 0.485 1.00 84.38 85 MET A O 1
ATOM 679 N N . VAL A 1 86 ? 7.343 6.277 0.374 1.00 87.00 86 VAL A N 1
ATOM 680 C CA . VAL A 1 86 ? 7.171 6.732 -1.015 1.00 87.00 86 VAL A CA 1
ATOM 681 C C . VAL A 1 86 ? 7.205 5.557 -1.991 1.00 87.00 86 VAL A C 1
ATOM 683 O O . VAL A 1 86 ? 6.376 5.503 -2.899 1.00 87.00 86 VAL A O 1
ATOM 686 N N . ALA A 1 87 ? 8.113 4.599 -1.798 1.00 86.62 87 ALA A N 1
ATOM 687 C CA . ALA A 1 87 ? 8.174 3.388 -2.613 1.00 86.62 87 ALA A CA 1
ATOM 688 C C . ALA A 1 87 ? 6.861 2.592 -2.529 1.00 86.62 87 ALA A C 1
ATOM 690 O O . ALA A 1 87 ? 6.291 2.229 -3.559 1.00 86.62 87 ALA A O 1
ATOM 691 N N . VAL A 1 88 ? 6.341 2.393 -1.315 1.00 88.06 88 VAL A N 1
ATOM 692 C CA . VAL A 1 88 ? 5.055 1.720 -1.084 1.00 88.06 88 VAL A CA 1
ATOM 693 C C . VAL A 1 88 ? 3.908 2.512 -1.699 1.00 88.06 88 VAL A C 1
ATOM 695 O O . VAL A 1 88 ? 3.092 1.929 -2.402 1.00 88.06 88 VAL A O 1
ATOM 698 N N . PHE A 1 89 ? 3.878 3.836 -1.532 1.00 90.31 89 PHE A N 1
ATOM 699 C CA . PHE A 1 89 ? 2.854 4.693 -2.131 1.00 90.31 89 PHE A CA 1
ATOM 700 C C . PHE A 1 89 ? 2.805 4.575 -3.662 1.00 90.31 89 PHE A C 1
ATOM 702 O O . PHE A 1 89 ? 1.721 4.481 -4.238 1.00 90.31 89 PHE A O 1
ATOM 709 N N . ILE A 1 90 ? 3.964 4.553 -4.330 1.00 90.06 90 ILE A N 1
ATOM 710 C CA . ILE A 1 90 ? 4.044 4.361 -5.785 1.00 90.06 90 ILE A CA 1
ATOM 711 C C . ILE A 1 90 ? 3.448 3.005 -6.168 1.00 90.06 90 ILE A C 1
ATOM 713 O O . ILE A 1 90 ? 2.625 2.928 -7.078 1.00 90.06 90 ILE A O 1
ATOM 717 N N . VAL A 1 91 ? 3.850 1.941 -5.474 1.00 90.00 91 VAL A N 1
ATOM 718 C CA . VAL A 1 91 ? 3.379 0.580 -5.751 1.00 90.00 91 VAL A CA 1
ATOM 719 C C . VAL A 1 91 ? 1.879 0.454 -5.499 1.00 90.00 91 VAL A C 1
ATOM 721 O O . VAL A 1 91 ? 1.179 -0.095 -6.343 1.00 90.00 91 VAL A O 1
ATOM 724 N N . ASP A 1 92 ? 1.372 1.012 -4.401 1.00 90.56 92 ASP A N 1
ATOM 725 C CA . ASP A 1 92 ? -0.051 1.039 -4.050 1.00 90.56 92 ASP A CA 1
ATOM 726 C C . ASP A 1 92 ? -0.884 1.777 -5.109 1.00 90.56 92 ASP A C 1
ATOM 728 O O . ASP A 1 92 ? -1.977 1.336 -5.474 1.00 90.56 92 ASP A O 1
ATOM 732 N N . LEU A 1 93 ? -0.360 2.883 -5.644 1.00 91.62 93 LEU A N 1
ATOM 733 C CA . LEU A 1 93 ? -1.005 3.641 -6.712 1.00 91.62 93 LEU A CA 1
ATOM 734 C C . LEU A 1 93 ? -1.088 2.818 -8.004 1.00 91.62 93 LEU A C 1
ATOM 736 O O . LEU A 1 93 ? -2.162 2.728 -8.599 1.00 91.62 93 LEU A O 1
ATOM 740 N N . LEU A 1 94 ? 0.009 2.173 -8.409 1.00 90.06 94 LEU A N 1
ATOM 741 C CA . LEU A 1 94 ? 0.037 1.307 -9.594 1.00 90.06 94 LEU A CA 1
ATOM 742 C C . LEU A 1 94 ? -0.844 0.062 -9.427 1.00 90.06 94 LEU A C 1
ATOM 744 O O . LEU A 1 94 ? -1.552 -0.334 -10.354 1.00 90.06 94 LEU A O 1
ATOM 748 N N . TYR A 1 95 ? -0.833 -0.531 -8.234 1.00 89.62 95 TYR A N 1
ATOM 749 C CA . TYR A 1 95 ? -1.674 -1.667 -7.884 1.00 89.62 95 TYR A CA 1
ATOM 750 C C . TYR A 1 95 ? -3.152 -1.310 -8.042 1.00 89.62 95 TYR A C 1
ATOM 752 O O . TYR A 1 95 ? -3.899 -2.017 -8.721 1.00 89.62 95 TYR A O 1
ATOM 760 N N . GLN A 1 96 ? -3.577 -0.182 -7.471 1.00 89.31 96 GLN A N 1
ATOM 761 C CA . GLN A 1 96 ? -4.968 0.236 -7.546 1.00 89.31 96 GLN A CA 1
ATOM 762 C C . GLN A 1 96 ? -5.365 0.698 -8.958 1.00 89.31 96 GLN A C 1
ATOM 764 O O . GLN A 1 96 ? -6.495 0.448 -9.376 1.00 89.31 96 GLN A O 1
ATOM 769 N N . GLU A 1 97 ? -4.454 1.300 -9.730 1.00 88.62 97 GLU A N 1
ATOM 770 C CA . GLU A 1 97 ? -4.664 1.561 -11.163 1.00 88.62 97 GLU A CA 1
ATOM 771 C C . GLU A 1 97 ? -4.987 0.270 -11.920 1.00 88.62 97 GLU A C 1
ATOM 773 O O . GLU A 1 97 ? -5.995 0.208 -12.629 1.00 88.62 97 GLU A O 1
ATOM 778 N N . ALA A 1 98 ? -4.206 -0.790 -11.703 1.00 87.44 98 ALA A N 1
ATOM 779 C CA . ALA A 1 98 ? -4.471 -2.090 -12.307 1.00 87.44 98 ALA A CA 1
ATOM 780 C C . ALA A 1 98 ? -5.837 -2.659 -11.875 1.00 87.44 98 ALA A C 1
ATOM 782 O O . ALA A 1 98 ? -6.589 -3.152 -12.716 1.00 87.44 98 ALA A O 1
ATOM 783 N N . GLN A 1 99 ? -6.219 -2.526 -10.598 1.00 87.56 99 GLN A N 1
ATOM 784 C CA . GLN A 1 99 ? -7.533 -2.979 -10.111 1.00 87.56 99 GLN A CA 1
ATOM 785 C C . GLN A 1 99 ? -8.709 -2.224 -10.746 1.00 87.56 99 GLN A C 1
ATOM 787 O O . GLN A 1 99 ? -9.750 -2.827 -11.027 1.00 87.56 99 GLN A O 1
ATOM 792 N N . VAL A 1 100 ? -8.569 -0.915 -10.965 1.00 88.88 100 VAL A N 1
ATOM 793 C CA . VAL A 1 100 ? -9.593 -0.097 -11.632 1.00 88.88 100 VAL A CA 1
ATOM 794 C C . VAL A 1 100 ? -9.726 -0.495 -13.100 1.00 88.88 100 VAL A C 1
ATOM 796 O O . VAL A 1 100 ? -10.842 -0.647 -13.599 1.00 88.88 100 VAL A O 1
ATOM 799 N N . LEU A 1 101 ? -8.606 -0.747 -13.780 1.00 87.06 101 LEU A N 1
ATOM 800 C CA . LEU A 1 101 ? -8.596 -1.194 -15.174 1.00 87.06 101 LEU A CA 1
ATOM 801 C C . LEU A 1 101 ? -9.178 -2.599 -15.353 1.00 87.06 101 LEU A C 1
ATOM 803 O O . LEU A 1 101 ? -9.922 -2.840 -16.303 1.00 87.06 101 LEU A O 1
ATOM 807 N N . GLU A 1 102 ? -8.930 -3.504 -14.405 1.00 86.00 102 GLU A N 1
ATOM 808 C CA . GLU A 1 102 ? -9.573 -4.822 -14.351 1.00 86.00 102 GLU A CA 1
ATOM 809 C C . GLU A 1 102 ? -11.048 -4.763 -13.902 1.00 86.00 102 GLU A C 1
ATOM 811 O O . GLU A 1 102 ? -11.692 -5.803 -13.763 1.00 86.00 102 GLU A O 1
ATOM 816 N N . LYS A 1 103 ? -11.608 -3.565 -13.667 1.00 86.88 103 LYS A N 1
ATOM 817 C CA . LYS A 1 103 ? -12.974 -3.336 -13.157 1.00 86.88 103 LYS A CA 1
ATOM 818 C C . LYS A 1 103 ? -13.254 -4.014 -11.808 1.00 86.88 103 LYS A C 1
ATOM 820 O O . LYS A 1 103 ? -14.413 -4.216 -11.444 1.00 86.88 103 LYS A O 1
ATOM 825 N N . ARG A 1 104 ? -12.206 -4.343 -11.047 1.00 83.56 104 ARG A N 1
ATOM 826 C CA . ARG A 1 104 ? -12.289 -4.966 -9.715 1.00 83.56 104 ARG A CA 1
ATOM 827 C C . ARG A 1 104 ? -12.452 -3.948 -8.595 1.00 83.56 104 ARG A C 1
ATOM 829 O O . ARG A 1 104 ? -12.870 -4.317 -7.503 1.00 83.56 104 ARG A O 1
ATOM 836 N N . SER A 1 105 ? -12.117 -2.684 -8.842 1.00 84.50 105 SER A N 1
ATOM 837 C CA . SER A 1 105 ? -12.369 -1.587 -7.912 1.00 84.50 105 SER A CA 1
ATOM 838 C C . SER A 1 105 ? -12.903 -0.361 -8.645 1.00 84.50 105 SER A C 1
ATOM 840 O O . SER A 1 105 ? -12.588 -0.123 -9.807 1.00 84.50 105 SER A O 1
ATOM 842 N N . LYS A 1 106 ? -13.730 0.424 -7.952 1.00 89.31 106 LYS A N 1
ATOM 843 C CA . LYS A 1 106 ? -14.244 1.723 -8.423 1.00 89.31 106 LYS A CA 1
ATOM 844 C C . LYS A 1 106 ? -13.588 2.900 -7.696 1.00 89.31 106 LYS A C 1
ATOM 846 O O . LYS A 1 106 ? -13.971 4.046 -7.906 1.00 89.31 106 LYS A O 1
ATOM 851 N N . ILE A 1 107 ? -12.662 2.617 -6.782 1.00 88.50 107 ILE A N 1
ATOM 852 C CA . ILE A 1 107 ? -12.022 3.628 -5.945 1.00 88.50 107 ILE A CA 1
ATOM 853 C C . ILE A 1 107 ? -10.861 4.228 -6.726 1.00 88.50 107 ILE A C 1
ATOM 855 O O . ILE A 1 107 ? -10.008 3.494 -7.222 1.00 88.50 107 ILE A O 1
ATOM 859 N N . GLU A 1 108 ? -10.824 5.558 -6.796 1.00 90.94 108 GLU A N 1
ATOM 860 C CA . GLU A 1 108 ? -9.727 6.299 -7.417 1.00 90.94 108 GLU A CA 1
ATOM 861 C C . GLU A 1 108 ? -8.365 5.871 -6.840 1.00 90.94 108 GLU A C 1
ATOM 863 O O . GLU A 1 108 ? -8.207 5.872 -5.612 1.00 90.94 108 GLU A O 1
ATOM 868 N N . PRO A 1 109 ? -7.369 5.555 -7.689 1.00 89.94 109 PRO A N 1
ATOM 869 C CA . PRO A 1 109 ? -6.080 5.031 -7.242 1.00 89.94 109 PRO A CA 1
ATOM 870 C C . PRO A 1 109 ? -5.361 5.900 -6.222 1.00 89.94 109 PRO A C 1
ATOM 872 O O . PRO A 1 109 ? -4.980 5.428 -5.151 1.00 89.94 109 PRO A O 1
ATOM 875 N N . LEU A 1 110 ? -5.274 7.200 -6.504 1.00 91.06 110 LEU A N 1
ATOM 876 C CA . LEU A 1 110 ? -4.651 8.164 -5.606 1.00 91.06 110 LEU A CA 1
ATOM 877 C C . LEU A 1 110 ? -5.352 8.209 -4.243 1.00 91.06 110 LEU A C 1
ATOM 879 O O . LEU A 1 110 ? -4.704 8.217 -3.200 1.00 91.06 110 LEU A O 1
ATOM 883 N N . LYS A 1 111 ? -6.687 8.212 -4.245 1.00 91.19 111 LYS A N 1
ATOM 884 C CA . LYS A 1 111 ? -7.484 8.255 -3.019 1.00 91.19 111 LYS A CA 1
ATOM 885 C C . LYS A 1 111 ? -7.245 7.016 -2.165 1.00 91.19 111 LYS A C 1
ATOM 887 O O . LYS A 1 111 ? -7.096 7.144 -0.954 1.00 91.19 111 LYS A O 1
ATOM 892 N N . TRP A 1 112 ? -7.215 5.837 -2.779 1.00 92.00 112 TRP A N 1
ATOM 893 C CA . TRP A 1 112 ? -6.954 4.587 -2.073 1.00 92.00 112 TRP A CA 1
ATOM 894 C C . TRP A 1 112 ? -5.549 4.566 -1.459 1.00 92.00 112 TRP A C 1
ATOM 896 O O . TRP A 1 112 ? -5.414 4.322 -0.261 1.00 92.00 112 TRP A O 1
ATOM 906 N N . ALA A 1 113 ? -4.525 4.922 -2.244 1.00 92.06 113 ALA A N 1
ATOM 907 C CA . ALA A 1 113 ? -3.139 4.968 -1.782 1.00 92.06 113 ALA A CA 1
ATOM 908 C C . ALA A 1 113 ? -2.953 5.961 -0.620 1.00 92.06 113 ALA A C 1
ATOM 910 O O . ALA A 1 113 ? -2.297 5.649 0.372 1.00 92.06 113 ALA A O 1
ATOM 911 N N . LEU A 1 114 ? -3.600 7.132 -0.677 1.00 92.19 114 LEU A N 1
ATOM 912 C CA . LEU A 1 114 ? -3.572 8.110 0.416 1.00 92.19 114 LEU A CA 1
ATOM 913 C C . LEU A 1 114 ? -4.252 7.598 1.691 1.00 92.19 114 LEU A C 1
ATOM 915 O O . LEU A 1 114 ? -3.740 7.833 2.785 1.00 92.19 114 LEU A O 1
ATOM 919 N N . TRP A 1 115 ? -5.381 6.889 1.579 1.00 93.38 115 TRP A N 1
ATOM 920 C CA . TRP A 1 115 ? -6.025 6.280 2.749 1.00 93.38 115 TRP A CA 1
ATOM 921 C C . TRP A 1 115 ? -5.157 5.198 3.380 1.00 93.38 115 TRP A C 1
ATOM 923 O O . TRP A 1 115 ? -5.052 5.147 4.603 1.00 93.38 115 TRP A O 1
ATOM 933 N N . ARG A 1 116 ? -4.501 4.372 2.563 1.00 91.75 116 ARG A N 1
ATOM 934 C CA . ARG A 1 116 ? -3.556 3.359 3.036 1.00 91.75 116 ARG A CA 1
ATOM 935 C C . ARG A 1 116 ? -2.366 3.978 3.752 1.00 91.75 116 ARG A C 1
ATOM 937 O O . ARG A 1 116 ? -2.102 3.602 4.890 1.00 91.75 116 ARG A O 1
ATOM 944 N N . MET A 1 117 ? -1.750 5.000 3.167 1.00 90.19 117 MET A N 1
ATOM 945 C CA . MET A 1 117 ? -0.689 5.779 3.808 1.00 90.19 117 MET A CA 1
ATOM 946 C C . MET A 1 117 ? -1.133 6.404 5.134 1.00 90.19 117 MET A C 1
ATOM 948 O O . MET A 1 117 ? -0.438 6.292 6.143 1.00 90.19 117 MET A O 1
ATOM 952 N N . PHE A 1 118 ? -2.319 7.017 5.163 1.00 90.75 118 PHE A N 1
ATOM 953 C CA . PHE A 1 118 ? -2.886 7.565 6.392 1.00 90.75 118 PHE A CA 1
ATOM 954 C C . PHE A 1 118 ? -3.037 6.487 7.469 1.00 90.75 118 PHE A C 1
ATOM 956 O O . PHE A 1 118 ? -2.623 6.712 8.602 1.00 90.75 118 PHE A O 1
ATOM 963 N N . LEU A 1 119 ? -3.570 5.309 7.136 1.00 90.50 119 LEU A N 1
ATOM 964 C CA . LEU A 1 119 ? -3.744 4.232 8.111 1.00 90.50 119 LEU A CA 1
ATOM 965 C C . LEU A 1 119 ? -2.413 3.646 8.595 1.00 90.50 119 LEU A C 1
ATOM 967 O O . LEU A 1 119 ? -2.284 3.405 9.791 1.00 90.50 119 LEU A O 1
ATOM 971 N N . ILE A 1 120 ? -1.412 3.511 7.719 1.00 89.12 120 ILE A N 1
ATOM 972 C CA . ILE A 1 120 ? -0.050 3.109 8.108 1.00 89.12 120 ILE A CA 1
ATOM 973 C C . ILE A 1 120 ? 0.498 4.075 9.162 1.00 89.12 120 ILE A C 1
ATOM 975 O O . ILE A 1 120 ? 0.889 3.649 10.244 1.00 89.12 120 ILE A O 1
ATOM 979 N N . THR A 1 121 ? 0.439 5.385 8.899 1.00 88.62 121 THR A N 1
ATOM 980 C CA . THR A 1 121 ? 0.912 6.396 9.863 1.00 88.62 121 THR A CA 1
ATOM 981 C C . THR A 1 121 ? 0.061 6.456 11.133 1.00 88.62 121 THR A C 1
ATOM 983 O O . THR A 1 121 ? 0.575 6.713 12.216 1.00 88.62 121 THR A O 1
ATOM 986 N N . LYS A 1 122 ? -1.251 6.215 11.026 1.00 89.12 122 LYS A N 1
ATOM 987 C CA . LYS A 1 122 ? -2.187 6.288 12.152 1.00 89.12 122 LYS A CA 1
ATOM 988 C C . LYS A 1 122 ? -1.998 5.141 13.141 1.00 89.12 122 LYS A C 1
ATOM 990 O O . LYS A 1 122 ? -2.189 5.356 14.338 1.00 89.12 122 LYS A O 1
ATOM 995 N N . PHE A 1 123 ? -1.676 3.956 12.635 1.00 88.69 123 PHE A N 1
ATOM 996 C CA . PHE A 1 123 ? -1.445 2.756 13.432 1.00 88.69 123 PHE A CA 1
ATOM 997 C C . PHE A 1 123 ? 0.035 2.498 13.721 1.00 88.69 123 PHE A C 1
ATOM 999 O O . PHE A 1 123 ? 0.341 1.478 14.326 1.00 88.69 123 PHE A O 1
ATOM 1006 N N . ASP A 1 124 ? 0.925 3.406 13.305 1.00 85.62 124 ASP A N 1
ATOM 1007 C CA . ASP A 1 124 ? 2.382 3.238 13.398 1.00 85.62 124 ASP A CA 1
ATOM 1008 C C . ASP A 1 124 ? 2.844 1.882 12.830 1.00 85.62 124 ASP A C 1
ATOM 1010 O O . ASP A 1 124 ? 3.693 1.181 13.379 1.00 85.62 124 ASP A O 1
ATOM 1014 N N . ALA A 1 125 ? 2.201 1.468 11.735 1.00 85.94 125 ALA A N 1
ATOM 1015 C CA . ALA A 1 125 ? 2.491 0.207 11.076 1.00 85.94 125 ALA A CA 1
ATOM 1016 C C . ALA A 1 125 ? 3.753 0.332 10.213 1.00 85.94 125 ALA A C 1
ATOM 1018 O O . ALA A 1 125 ? 4.117 1.413 9.744 1.00 85.94 125 ALA A O 1
ATOM 1019 N N . SER A 1 126 ? 4.389 -0.807 9.934 1.00 85.44 126 SER A N 1
ATOM 1020 C CA . SER A 1 126 ? 5.465 -0.868 8.942 1.00 85.44 126 SER A CA 1
ATOM 1021 C C . SER A 1 126 ? 4.975 -0.353 7.585 1.00 85.44 126 SER A C 1
ATOM 1023 O O . SER A 1 126 ? 3.859 -0.664 7.165 1.00 85.44 126 SER A O 1
ATOM 1025 N N . ALA A 1 127 ? 5.830 0.373 6.856 1.00 83.50 127 ALA A N 1
ATOM 1026 C CA . ALA A 1 127 ? 5.538 0.780 5.480 1.00 83.50 127 ALA A CA 1
ATOM 1027 C C . ALA A 1 127 ? 5.200 -0.436 4.595 1.00 83.50 127 ALA A C 1
ATOM 1029 O O . ALA A 1 127 ? 4.366 -0.342 3.703 1.00 83.50 127 ALA A O 1
ATOM 1030 N N . PHE A 1 128 ? 5.785 -1.600 4.889 1.00 83.06 128 PHE A N 1
ATOM 1031 C CA . PHE A 1 128 ?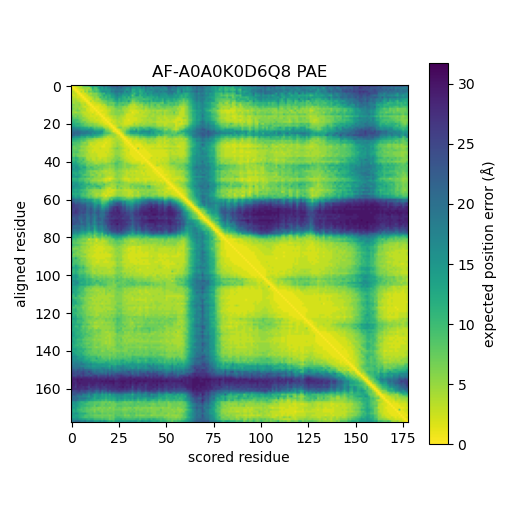 5.601 -2.838 4.130 1.00 83.06 128 PHE A CA 1
ATOM 1032 C C . PHE A 1 128 ? 4.447 -3.717 4.625 1.00 83.06 128 PHE A C 1
ATOM 1034 O O . PHE A 1 128 ? 4.382 -4.883 4.242 1.00 83.06 128 PHE A O 1
ATOM 1041 N N . VAL A 1 129 ? 3.557 -3.190 5.474 1.00 84.31 129 VAL A N 1
ATOM 1042 C CA . VAL A 1 129 ? 2.397 -3.935 5.987 1.00 84.31 129 VAL A CA 1
ATOM 1043 C C . VAL A 1 129 ? 1.582 -4.514 4.834 1.00 84.31 129 VAL A C 1
ATOM 1045 O O . VAL A 1 129 ? 1.281 -3.815 3.861 1.00 84.31 129 VAL A O 1
ATOM 1048 N N . SER A 1 130 ? 1.195 -5.785 4.918 1.00 83.56 130 SER A N 1
ATOM 1049 C CA . SER A 1 130 ? 0.376 -6.381 3.863 1.00 83.56 130 SER A CA 1
ATOM 1050 C C . SER A 1 130 ? -1.030 -5.762 3.846 1.00 83.56 130 SER A C 1
ATOM 1052 O O . SER A 1 130 ? -1.470 -5.075 4.775 1.00 83.56 130 SER A O 1
ATOM 1054 N N . HIS A 1 131 ? -1.762 -5.941 2.747 1.00 85.19 131 HIS A N 1
ATOM 1055 C CA . HIS A 1 131 ? -3.143 -5.464 2.693 1.00 85.19 131 HIS A CA 1
ATOM 1056 C C . HIS A 1 131 ? -4.034 -6.188 3.714 1.00 85.19 131 HIS A C 1
ATOM 1058 O O . HIS A 1 131 ? -4.874 -5.557 4.351 1.00 85.19 131 HIS A O 1
ATOM 1064 N N . GLU A 1 132 ? -3.817 -7.489 3.908 1.00 85.62 132 GLU A N 1
ATOM 1065 C CA . GLU A 1 132 ? -4.575 -8.322 4.846 1.00 85.62 132 GLU A CA 1
ATOM 1066 C C . GLU A 1 132 ? -4.275 -7.966 6.304 1.00 85.62 132 GLU A C 1
ATOM 1068 O O . GLU A 1 132 ? -5.203 -7.802 7.094 1.00 85.62 132 GLU A O 1
ATOM 1073 N N . GLU A 1 133 ? -3.005 -7.740 6.643 1.00 87.44 133 GLU A N 1
ATOM 1074 C CA . GLU A 1 133 ? -2.600 -7.269 7.972 1.00 87.44 133 GLU A CA 1
ATOM 1075 C C . GLU A 1 133 ? -3.237 -5.921 8.302 1.00 87.44 133 GLU A C 1
ATOM 1077 O O . GLU A 1 133 ? -3.809 -5.747 9.377 1.00 87.44 133 GLU A O 1
ATOM 1082 N N . LEU A 1 134 ? -3.211 -4.970 7.362 1.00 88.69 134 LEU A N 1
ATOM 1083 C CA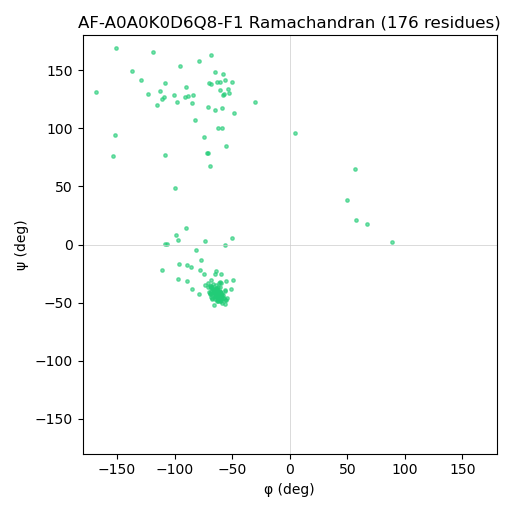 . LEU A 1 134 ? -3.813 -3.658 7.589 1.00 88.69 134 LEU A CA 1
ATOM 1084 C C . LEU A 1 134 ? -5.336 -3.756 7.780 1.00 88.69 134 LEU A C 1
ATOM 1086 O O . LEU A 1 134 ? -5.906 -3.020 8.588 1.00 88.69 134 LEU A O 1
ATOM 1090 N N . ARG A 1 135 ? -6.003 -4.686 7.081 1.00 89.75 135 ARG A N 1
ATOM 1091 C CA . ARG A 1 135 ? -7.427 -4.979 7.304 1.00 89.75 135 ARG A CA 1
ATOM 1092 C C . ARG A 1 135 ? -7.680 -5.580 8.682 1.00 89.75 135 ARG A C 1
ATOM 1094 O O . ARG A 1 135 ? -8.640 -5.171 9.331 1.00 89.75 135 ARG A O 1
ATOM 1101 N N . ALA A 1 136 ? -6.828 -6.494 9.141 1.00 90.62 136 ALA A N 1
ATOM 1102 C CA . ALA A 1 136 ? -6.933 -7.082 10.474 1.00 90.62 136 ALA A CA 1
ATOM 1103 C C . ALA A 1 136 ? -6.778 -6.017 11.573 1.00 90.62 136 ALA A C 1
ATOM 1105 O O . ALA A 1 136 ? -7.612 -5.944 12.474 1.00 90.62 136 ALA A O 1
ATOM 1106 N N . VAL A 1 137 ? -5.792 -5.120 11.442 1.00 91.06 137 VAL A N 1
ATOM 1107 C CA . VAL A 1 137 ? -5.602 -3.979 12.358 1.00 91.06 137 VAL A CA 1
ATOM 1108 C C . VAL A 1 137 ? -6.831 -3.067 12.362 1.00 91.06 137 VAL A C 1
ATOM 1110 O O . VAL A 1 137 ? -7.313 -2.668 13.422 1.00 91.06 137 VAL A O 1
ATOM 1113 N N . CYS A 1 138 ? -7.390 -2.771 11.187 1.00 91.38 138 CYS A N 1
ATOM 1114 C CA . CYS A 1 138 ? -8.629 -2.005 11.074 1.00 91.38 138 CYS A CA 1
ATOM 1115 C C . CYS A 1 138 ? -9.820 -2.696 11.755 1.00 91.38 138 CYS A C 1
ATOM 1117 O O . CYS A 1 138 ? -10.588 -2.028 12.446 1.00 91.38 138 CYS A O 1
ATOM 1119 N N . ALA A 1 139 ? -9.987 -4.008 11.574 1.00 90.44 139 ALA A N 1
ATOM 1120 C CA . ALA A 1 139 ? -11.065 -4.773 12.198 1.00 90.44 139 ALA A CA 1
ATOM 1121 C C . ALA A 1 139 ? -10.945 -4.757 13.728 1.00 90.44 139 ALA A C 1
ATOM 1123 O O . ALA A 1 139 ? -11.908 -4.416 14.415 1.00 90.44 139 ALA A O 1
ATOM 1124 N N . GLN A 1 140 ? -9.741 -5.010 14.248 1.00 90.75 140 GLN A N 1
ATOM 1125 C CA . GLN A 1 140 ? -9.456 -4.948 15.679 1.00 90.75 140 GLN A CA 1
ATOM 1126 C C . GLN A 1 140 ? -9.741 -3.554 16.251 1.00 90.75 140 GLN A C 1
ATOM 1128 O O . GLN A 1 140 ? -10.419 -3.423 17.270 1.00 90.75 140 GLN A O 1
ATOM 1133 N N . TRP A 1 141 ? -9.301 -2.497 15.563 1.00 90.25 141 TRP A N 1
ATOM 1134 C CA . TRP A 1 141 ? -9.571 -1.127 15.992 1.00 90.25 141 TRP A CA 1
ATOM 1135 C C . TRP A 1 141 ? -11.075 -0.826 16.057 1.00 90.25 141 TRP A C 1
ATOM 1137 O O . TRP A 1 141 ? -11.532 -0.202 17.012 1.00 90.25 141 TRP A O 1
ATOM 1147 N N . VAL A 1 142 ? -11.866 -1.283 15.079 1.00 87.56 142 VAL A N 1
ATOM 1148 C CA . VAL A 1 142 ? -13.328 -1.098 15.085 1.00 87.56 142 VAL A CA 1
ATOM 1149 C C . VAL A 1 142 ? -13.975 -1.800 16.285 1.00 87.56 142 VAL A C 1
ATOM 1151 O O . VAL A 1 142 ? -14.832 -1.203 16.941 1.00 87.56 142 VAL A O 1
ATOM 1154 N N . GLU A 1 143 ? -13.557 -3.026 16.604 1.00 87.75 143 GLU A N 1
ATOM 1155 C CA . GLU A 1 143 ? -14.061 -3.763 17.769 1.00 87.75 143 GLU A CA 1
ATOM 1156 C C . GLU A 1 143 ? -13.714 -3.075 19.092 1.00 87.75 143 GLU A C 1
ATOM 1158 O O . GLU A 1 143 ? -14.575 -2.925 19.964 1.00 87.75 143 GLU A O 1
ATOM 1163 N N . ASP A 1 144 ? -12.474 -2.614 19.242 1.00 87.75 144 ASP A N 1
ATOM 1164 C CA . ASP A 1 144 ? -12.023 -1.937 20.458 1.00 87.75 144 ASP A CA 1
ATOM 1165 C C . ASP A 1 144 ? -12.771 -0.619 20.680 1.00 87.75 144 ASP A C 1
ATOM 1167 O O . ASP A 1 144 ? -13.161 -0.289 21.803 1.00 87.75 144 ASP A O 1
ATOM 1171 N N . GLN A 1 145 ? -13.055 0.112 19.601 1.00 83.88 145 GLN A N 1
ATOM 1172 C CA . GLN A 1 145 ? -13.863 1.325 19.670 1.00 83.88 145 GLN A CA 1
ATOM 1173 C C . GLN A 1 145 ? -15.331 1.043 20.006 1.00 83.88 145 GLN A C 1
ATOM 1175 O O . GLN A 1 145 ? -15.938 1.809 20.758 1.00 83.88 145 GLN A O 1
ATOM 1180 N N . ALA A 1 146 ? -15.908 -0.048 19.496 1.00 83.38 146 ALA A N 1
ATOM 1181 C CA . ALA A 1 146 ? -17.268 -0.452 19.848 1.00 83.38 146 ALA A CA 1
ATOM 1182 C C . ALA A 1 146 ? -17.387 -0.764 21.351 1.00 83.38 146 ALA A C 1
ATOM 1184 O O . ALA A 1 146 ? -18.291 -0.248 22.010 1.00 83.38 146 ALA A O 1
ATOM 1185 N N . LYS A 1 147 ? -16.419 -1.504 21.913 1.00 84.12 147 LYS A N 1
ATOM 1186 C CA . LYS A 1 147 ? -16.349 -1.819 23.354 1.00 84.12 147 LYS A CA 1
ATOM 1187 C C . LYS A 1 147 ? -16.182 -0.568 24.221 1.00 84.12 147 LYS A C 1
ATOM 1189 O O . LYS A 1 147 ? -16.781 -0.466 25.289 1.00 84.12 147 LYS A O 1
ATOM 1194 N N . LEU A 1 148 ? -15.360 0.392 23.790 1.00 79.62 148 LEU A N 1
ATOM 1195 C CA . LEU A 1 148 ? -15.177 1.659 24.509 1.00 79.62 148 LEU A CA 1
ATOM 1196 C C . LEU A 1 148 ? -16.455 2.499 24.517 1.00 79.62 148 LEU A C 1
ATOM 1198 O O . LEU A 1 148 ? -16.801 3.078 25.544 1.00 79.62 148 LEU A O 1
ATOM 1202 N N . LYS A 1 149 ? -17.171 2.538 23.390 1.00 72.31 149 LYS A N 1
ATOM 1203 C CA . LYS A 1 149 ? -18.437 3.260 23.280 1.00 72.31 149 LYS A CA 1
ATOM 1204 C C . LYS A 1 149 ? -19.521 2.655 24.173 1.00 72.31 149 LYS A C 1
ATOM 1206 O O . LYS A 1 149 ? -20.210 3.403 24.854 1.00 72.31 149 LYS A O 1
ATOM 1211 N N . GLU A 1 150 ? -19.617 1.328 24.230 1.00 70.69 150 GLU A N 1
ATOM 1212 C CA . GLU A 1 150 ? -20.545 0.623 25.125 1.00 70.69 150 GLU A CA 1
ATOM 1213 C C . GLU A 1 150 ? -20.280 0.956 26.605 1.00 70.69 150 GLU A C 1
ATOM 1215 O O . GLU A 1 150 ? -21.213 1.248 27.351 1.00 70.69 150 GLU A O 1
ATOM 1220 N N . LYS A 1 151 ? -19.003 1.025 27.011 1.00 67.12 151 LYS A N 1
ATOM 1221 C CA . LYS A 1 151 ? -18.595 1.425 28.371 1.00 67.12 151 LYS A CA 1
ATOM 1222 C C . LYS A 1 151 ? -18.854 2.904 28.692 1.00 67.12 151 LYS A C 1
ATOM 1224 O O . LYS A 1 151 ? -19.059 3.247 29.856 1.00 67.12 151 LYS A O 1
ATOM 1229 N N . LEU A 1 152 ? -18.804 3.790 27.695 1.00 64.12 152 LEU A N 1
ATOM 1230 C CA . LEU A 1 152 ? -19.093 5.219 27.873 1.00 64.12 152 LEU A CA 1
ATOM 1231 C C . LEU A 1 152 ? -20.599 5.494 27.937 1.00 64.12 152 LEU A C 1
ATOM 1233 O O . LEU A 1 152 ? -21.042 6.249 28.803 1.00 64.12 152 LEU A O 1
ATOM 1237 N N . ASP A 1 153 ? -21.384 4.850 27.070 1.00 58.12 153 ASP A N 1
ATOM 1238 C CA . ASP A 1 153 ? -22.843 4.997 27.034 1.00 58.12 153 ASP A CA 1
ATOM 1239 C C . ASP A 1 153 ? -23.503 4.476 28.333 1.00 58.12 153 ASP A C 1
ATOM 1241 O O . ASP A 1 153 ? -24.580 4.950 28.699 1.00 58.12 153 ASP A O 1
ATOM 1245 N N . SER A 1 154 ? -22.844 3.574 29.080 1.00 59.66 154 SER A N 1
ATOM 1246 C CA . SER A 1 154 ? -23.301 3.123 30.404 1.00 59.66 154 SER A CA 1
ATOM 1247 C C . SER A 1 154 ? -23.016 4.096 31.554 1.00 59.66 154 SER A C 1
ATOM 1249 O O . SER A 1 154 ? -23.690 4.002 32.577 1.00 59.66 154 SER A O 1
ATOM 1251 N N . ASN A 1 155 ? -22.041 5.007 31.419 1.00 57.41 155 ASN A N 1
ATOM 1252 C CA . ASN A 1 155 ? -21.571 5.827 32.542 1.00 57.41 155 ASN A CA 1
ATOM 1253 C C . ASN A 1 155 ? -21.910 7.318 32.450 1.00 57.41 155 ASN A C 1
ATOM 1255 O O . ASN A 1 155 ? -21.972 7.948 33.497 1.00 57.41 155 ASN A O 1
ATOM 1259 N N . GLU A 1 156 ? -22.179 7.902 31.275 1.00 51.47 156 GLU A N 1
ATOM 1260 C CA . GLU A 1 156 ? -22.598 9.312 31.218 1.00 51.47 156 GLU A CA 1
ATOM 1261 C C . GLU A 1 156 ? -23.144 9.726 29.837 1.00 51.47 156 GLU A C 1
ATOM 1263 O O . GLU A 1 156 ? -22.502 9.528 28.806 1.00 51.47 156 GLU A O 1
ATOM 1268 N N . ARG A 1 157 ? -24.316 10.389 29.803 1.00 53.69 157 ARG A N 1
ATOM 1269 C CA . ARG A 1 157 ? -24.831 11.116 28.621 1.00 53.69 157 ARG A CA 1
ATOM 1270 C C . ARG A 1 157 ? -23.971 12.360 28.355 1.00 53.69 157 ARG A C 1
ATOM 1272 O O . ARG A 1 157 ? -24.440 13.487 28.517 1.00 53.69 157 ARG A O 1
ATOM 1279 N N . ILE A 1 158 ? -22.718 12.196 27.950 1.00 49.97 158 ILE A N 1
ATOM 1280 C CA . ILE A 1 158 ? -21.874 13.332 27.573 1.00 49.97 158 ILE A CA 1
ATOM 1281 C C . ILE A 1 158 ? -22.004 13.608 26.073 1.00 49.97 158 ILE A C 1
ATOM 1283 O O . ILE A 1 158 ? -21.875 12.737 25.215 1.00 49.97 158 ILE A O 1
ATOM 1287 N N . LYS A 1 159 ? -22.320 14.877 25.787 1.00 50.94 159 LYS A N 1
ATOM 1288 C CA . LYS A 1 159 ? -22.389 15.532 24.474 1.00 50.94 159 LYS A CA 1
ATOM 1289 C C . LYS A 1 159 ? -21.406 14.927 23.465 1.00 50.94 159 LYS A C 1
ATOM 1291 O O . LYS A 1 159 ? -20.199 15.005 23.659 1.00 50.94 159 LYS A O 1
ATOM 1296 N N . ARG A 1 160 ? -21.946 14.452 22.334 1.00 53.19 160 ARG A N 1
ATOM 1297 C CA . ARG A 1 160 ? -21.209 14.096 21.108 1.00 53.19 160 ARG A CA 1
ATOM 1298 C C . ARG A 1 160 ? -20.375 15.281 20.607 1.00 53.19 160 ARG A C 1
ATOM 1300 O O . ARG A 1 160 ? -20.800 16.011 19.711 1.00 53.19 160 ARG A O 1
ATOM 1307 N N . THR A 1 161 ? -19.170 15.465 21.121 1.00 49.75 161 THR A N 1
ATOM 1308 C CA . THR A 1 161 ? -18.102 16.080 20.340 1.00 49.75 161 THR A CA 1
ATOM 1309 C C . THR A 1 161 ? -17.812 15.119 19.190 1.00 49.75 161 THR A C 1
ATOM 1311 O O . THR A 1 161 ? -17.476 13.957 19.396 1.00 49.75 161 THR A O 1
ATOM 1314 N N . ARG A 1 162 ? -18.061 15.559 17.950 1.00 57.81 162 ARG A N 1
ATOM 1315 C CA . ARG A 1 162 ? -17.700 14.785 16.755 1.00 57.81 162 ARG A CA 1
ATOM 1316 C C . ARG A 1 162 ? -16.187 14.635 16.755 1.00 57.81 162 ARG A C 1
ATOM 1318 O O . ARG A 1 162 ? -15.482 15.571 16.392 1.00 57.81 162 ARG A O 1
ATOM 1325 N N . ASP A 1 163 ? -15.700 13.479 17.177 1.00 65.56 163 ASP A N 1
ATOM 1326 C CA . ASP A 1 163 ? -14.274 13.212 17.166 1.00 65.56 163 ASP A CA 1
ATOM 1327 C C . ASP A 1 163 ? -13.844 12.949 15.714 1.00 65.56 163 ASP A C 1
ATOM 1329 O O . ASP A 1 163 ? -13.988 11.855 15.165 1.00 65.56 163 ASP A O 1
ATOM 1333 N N . TYR A 1 164 ? -13.417 14.006 15.019 1.00 65.00 164 TYR A N 1
ATOM 1334 C CA . TYR A 1 164 ? -13.109 13.955 13.586 1.00 65.00 164 TYR A CA 1
ATOM 1335 C C . TYR A 1 164 ? -11.999 12.944 13.259 1.00 65.00 164 TYR A C 1
ATOM 1337 O O . TYR A 1 164 ? -11.983 12.393 12.159 1.00 65.00 164 TYR A O 1
ATOM 1345 N N . ARG A 1 165 ? -11.116 12.645 14.225 1.00 68.19 165 ARG A N 1
ATOM 1346 C CA . ARG A 1 165 ? -10.075 11.609 14.112 1.00 68.19 165 ARG A CA 1
ATOM 1347 C C . ARG A 1 165 ? -10.654 10.194 14.073 1.00 68.19 165 ARG A C 1
ATOM 1349 O O . ARG A 1 165 ? -10.131 9.335 13.365 1.00 68.19 165 ARG A O 1
ATOM 1356 N N . PHE A 1 166 ? -11.736 9.951 14.809 1.00 76.38 166 PHE A N 1
ATOM 1357 C CA . PHE A 1 166 ? -12.462 8.685 14.757 1.00 76.38 166 PHE A CA 1
ATOM 1358 C C . PHE A 1 166 ? -13.132 8.514 13.390 1.00 76.38 166 PHE A C 1
ATOM 1360 O O . PHE A 1 166 ? -12.981 7.478 12.748 1.00 76.38 166 PHE A O 1
ATOM 1367 N N . LEU A 1 167 ? -13.795 9.566 12.896 1.00 79.94 167 LEU A N 1
ATOM 1368 C CA . LEU A 1 167 ? -14.468 9.545 11.594 1.00 79.94 167 LEU A CA 1
ATOM 1369 C C . LEU A 1 167 ? -13.494 9.339 10.427 1.00 79.94 167 LEU A C 1
ATOM 1371 O O . LEU A 1 167 ? -13.821 8.614 9.488 1.00 79.94 167 LEU A O 1
ATOM 1375 N N . SER A 1 168 ? -12.303 9.947 10.471 1.00 83.25 168 SER A N 1
ATOM 1376 C CA . SER A 1 168 ? -11.289 9.744 9.431 1.00 83.25 168 SER A CA 1
ATOM 1377 C C . SER A 1 168 ? -10.715 8.329 9.455 1.00 83.25 168 SER A C 1
ATOM 1379 O O . SER A 1 168 ? -10.599 7.715 8.399 1.00 83.25 168 SER A O 1
ATOM 1381 N N . THR A 1 169 ? -10.426 7.780 10.638 1.00 86.88 169 THR A N 1
ATOM 1382 C CA . THR A 1 169 ? -9.909 6.406 10.785 1.00 86.88 169 THR A CA 1
ATOM 1383 C C . THR A 1 169 ? -10.946 5.375 10.338 1.00 86.88 169 THR A C 1
ATOM 1385 O O . THR A 1 169 ? -10.637 4.512 9.520 1.00 86.88 169 THR A O 1
ATOM 1388 N N . ALA A 1 170 ? -12.206 5.535 10.757 1.00 86.06 170 ALA A N 1
ATOM 1389 C CA . ALA A 1 170 ? -13.308 4.681 10.320 1.00 86.06 170 ALA A CA 1
ATOM 1390 C C . ALA A 1 170 ? -13.512 4.740 8.797 1.00 86.06 170 ALA A C 1
ATOM 1392 O O . ALA A 1 170 ? -13.675 3.706 8.151 1.00 86.06 170 ALA A O 1
ATOM 1393 N N . ARG A 1 171 ? -13.445 5.941 8.203 1.00 87.75 171 ARG A N 1
ATOM 1394 C CA . ARG A 1 171 ? -13.540 6.109 6.748 1.00 87.75 171 ARG A CA 1
ATOM 1395 C C . ARG A 1 171 ? -12.366 5.464 6.014 1.00 87.75 171 ARG A C 1
ATOM 1397 O O . ARG A 1 171 ? -12.589 4.850 4.978 1.00 87.75 171 ARG A O 1
ATOM 1404 N N . GLY A 1 172 ? -11.145 5.594 6.530 1.00 87.25 172 GLY A N 1
ATOM 1405 C CA . GLY A 1 172 ? -9.970 4.936 5.962 1.00 87.25 172 GLY A CA 1
ATOM 1406 C C . GLY A 1 172 ? -10.129 3.419 5.949 1.00 87.25 172 GLY A C 1
ATOM 1407 O O . GLY A 1 172 ? -9.966 2.799 4.900 1.00 87.25 172 GLY A O 1
ATOM 1408 N N . CYS A 1 173 ? -10.541 2.837 7.076 1.00 89.00 173 CYS A N 1
ATOM 1409 C CA . CYS A 1 173 ? -10.771 1.397 7.178 1.00 89.00 173 CYS A CA 1
ATOM 1410 C C . CYS A 1 173 ? -11.897 0.914 6.245 1.00 89.00 173 CYS A C 1
ATOM 1412 O O . CYS A 1 173 ? -11.743 -0.115 5.592 1.00 89.00 173 CYS A O 1
ATOM 1414 N N . ASP A 1 174 ? -12.988 1.674 6.095 1.00 88.38 174 ASP A N 1
ATOM 1415 C CA . ASP A 1 174 ? -14.058 1.363 5.131 1.00 88.38 174 ASP A CA 1
ATOM 1416 C C . ASP A 1 174 ? -13.566 1.390 3.671 1.00 88.38 174 ASP A C 1
ATOM 1418 O O . ASP A 1 174 ? -13.951 0.546 2.866 1.00 88.38 174 ASP A O 1
ATOM 1422 N N . VAL A 1 175 ? -12.686 2.331 3.316 1.00 87.31 175 VAL A N 1
ATOM 1423 C CA . VAL A 1 175 ? -12.127 2.427 1.957 1.00 87.31 175 VAL A CA 1
ATOM 1424 C C . VAL A 1 175 ? -11.198 1.254 1.635 1.00 87.31 175 VAL A C 1
ATOM 1426 O O . VAL A 1 175 ? -11.249 0.751 0.518 1.00 87.31 175 VAL A O 1
ATOM 1429 N N . ILE A 1 176 ? -10.369 0.806 2.581 1.00 85.19 176 ILE A N 1
ATOM 1430 C CA . ILE A 1 176 ? -9.419 -0.305 2.367 1.00 85.19 176 ILE A CA 1
ATOM 1431 C C . ILE A 1 176 ? -10.126 -1.671 2.345 1.00 85.19 176 ILE A C 1
ATOM 1433 O O . ILE A 1 176 ? -9.653 -2.616 1.708 1.00 85.19 176 ILE A O 1
ATOM 1437 N N . ASN A 1 177 ? -11.281 -1.783 2.999 1.00 81.88 177 ASN A N 1
ATOM 1438 C CA . ASN A 1 177 ? -12.085 -3.006 3.004 1.00 81.88 177 ASN A CA 1
ATOM 1439 C C . ASN A 1 177 ? -12.897 -3.234 1.714 1.00 81.88 177 ASN A C 1
ATOM 1441 O O . ASN A 1 177 ? -13.381 -4.346 1.507 1.00 81.88 177 ASN A O 1
ATOM 1445 N N . LYS A 1 178 ? -13.028 -2.222 0.849 1.00 75.62 178 LYS A N 1
ATOM 1446 C CA . LYS A 1 178 ? -13.756 -2.281 -0.432 1.00 75.62 178 LYS A CA 1
ATOM 1447 C C . LYS A 1 178 ? -12.855 -2.693 -1.595 1.00 75.62 178 LYS A C 1
ATOM 1449 O O . LYS A 1 178 ? -13.332 -3.474 -2.447 1.00 75.62 178 LYS A O 1
#

Sequence (178 aa):
MLMGVIAVGTTCHILHRQVMATTYGESNVTTSVGTLLYDRFMNQQRAHRFFKNRPLLSFIAFSSDGKSAWWDGDFVDKGPVWTDMVAVFIVDLLYQEAQVLEKRSKIEPLKWALWRMFLITKFDASAFVSHEELRAVCAQWVEDQAKLKEKLDSNERIKRTRDYRFLSTARGCDVINK

Nearest PDB structures (foldseek):
  7axc-assembly1_A  TM=1.767E-01  e=2.902E+00  Homo sapiens
  8svx-assembly1_B  TM=1.748E-01  e=4.013E+00  Homo sapiens

Organism: Angiostrongylus cantonensis (NCBI:txid6313)

Radius of gyration: 19.78 Å; Cα contacts (8 Å, |Δi|>4): 170; chains: 1; bounding box: 60×41×54 Å

pLDDT: mean 77.18, std 15.41, range [37.97, 93.38]

Secondary structure (DSSP, 8-state):
-HHHHHHHHHHHHHHT-EEEEE-TTS--EEEEHHHHHHHHHH-HHHHHHHTTT-PEEEEEP----S---TT--TTSSS--HHHHHHHHHHHHHHHHHHHHHTTS--S-HHHHHHHHHHHHHHTT--TT--HHHHHHHHHHHHHHHHHHHHHHHTT--------HHHHHHHHHHHHHH-

Mean predicted aligned error: 10.37 Å

Foldseek 3Di:
DVVVVLVVLLVCLLFQWKKWFADVPDDIDIDTLVVLVVCVVVPVVVNLVRLPPNTWIATDQPDPPDDDDPPPPPDRRDRDQVSLLVSLLSNQLSNVVSCVVVVNDPDHSNRLSVLVSVLCVVVVHRSRQILVNSLVVLVVVVVVVVVVVVVVVVPDPDDDPPPVVVVSSNVSSVSSVD

Solvent-accessible surface area (backbone atoms only — not comparable to full-atom values): 10157 Å² total; per-residue (Å²): 110,69,69,57,54,51,53,50,43,45,49,48,50,25,29,65,36,35,40,32,31,39,41,96,95,57,79,70,47,74,47,32,47,37,56,44,55,48,25,50,76,78,36,48,69,61,38,36,60,64,44,52,90,72,34,54,63,46,68,55,75,88,74,86,86,62,83,78,52,99,79,67,55,88,69,62,84,58,58,60,74,65,38,54,42,49,38,41,43,53,50,42,28,54,44,33,44,35,33,38,74,71,68,71,39,91,64,56,25,67,62,52,28,50,35,50,51,49,49,29,65,72,67,71,48,60,68,76,59,40,73,67,56,52,49,50,53,41,51,52,51,52,52,54,50,52,56,50,49,57,61,41,70,74,73,53,98,67,79,85,70,82,56,63,69,57,56,51,52,52,50,33,43,55,60,75,73,98